Protein AF-A0A9E7D338-F1 (afdb_monomer)

Mean predicted aligned error: 10.1 Å

pLDDT: mean 77.05, std 17.46, range [36.69, 97.0]

Secondary structure (DSSP, 8-state):
--HHHHHHHHHHHHHHHHHHTSPPPEEEEEEEESS-EEEEEE-GGGTTTSSSS--STTEEEEEGGG-B-SSHHHHHHHHHHTTTTT--EEEEEEEEEEE-SS-EEEEEEEEETTEEEEEEEEEEEEEETTEEEEEEEEEEEGGGGT-PPPEEGGGTEEEEEEEEEEEEEEGGGT--TT-------

Solvent-accessible surface area (backbone atoms only — not comparable to full-atom values): 10260 Å² total; per-residue (Å²): 135,67,64,72,60,53,54,52,51,51,50,51,51,51,51,52,52,54,62,68,70,50,75,65,38,41,39,36,41,38,46,36,41,84,86,53,75,45,65,28,38,34,56,55,85,45,46,66,60,18,47,74,78,53,94,44,54,22,42,40,38,43,45,45,81,55,48,46,35,94,46,70,68,58,33,52,48,53,32,55,70,52,39,30,92,84,32,44,48,35,39,39,38,47,76,43,72,47,81,55,100,81,41,33,41,32,39,32,32,44,30,45,70,94,35,72,50,77,46,80,39,72,25,43,78,49,77,55,98,94,35,50,29,41,33,38,69,47,80,42,52,36,62,83,48,77,35,79,61,60,62,41,80,96,62,77,43,36,43,47,53,56,34,39,37,39,39,36,37,31,44,72,58,54,56,57,82,91,67,81,70,83,63,98,121

Foldseek 3Di:
DDPPVVVVVVVVVVVVVVLVPDDWKKKWKWWDKPPDIKIWIQTRVCQCVQPPPDPDFQKGWHFLLRTDIPDVVVSVVSCVLLVCVQVRTKIKGFPDWDDDPFWIWTWIWIAGDNAIDIDTWIWGWDDDPNWIKTKTKDKDFCVSNVGDFDAPDVRPITIHRIMMMIIIGTPVSRDDPDDPPPDPD

Structure (mmCIF, N/CA/C/O backbone):
data_AF-A0A9E7D338-F1
#
_entry.id   AF-A0A9E7D338-F1
#
loop_
_atom_site.group_PDB
_atom_site.id
_atom_site.type_symbol
_atom_site.label_atom_id
_atom_site.label_alt_id
_atom_site.label_comp_id
_atom_site.label_asym_id
_atom_site.label_entity_id
_atom_site.label_seq_id
_atom_site.pdbx_PDB_ins_code
_atom_site.Cartn_x
_atom_site.Cartn_y
_atom_site.Cartn_z
_atom_site.occupancy
_atom_site.B_iso_or_equiv
_atom_site.auth_seq_id
_atom_site.auth_comp_id
_atom_site.auth_asym_id
_atom_site.auth_atom_id
_atom_site.pdbx_PDB_model_num
ATOM 1 N N . MET A 1 1 ? 39.450 -19.172 25.571 1.00 48.66 1 MET A N 1
ATOM 2 C CA . MET A 1 1 ? 39.135 -18.106 24.588 1.00 48.66 1 MET A CA 1
ATOM 3 C C . MET A 1 1 ? 38.218 -18.697 23.526 1.00 48.66 1 MET A C 1
ATOM 5 O O . MET A 1 1 ? 38.638 -19.577 22.788 1.00 48.66 1 MET A O 1
ATOM 9 N N . ASN A 1 2 ? 36.945 -18.299 23.544 1.00 47.38 2 ASN A N 1
ATOM 10 C CA . ASN A 1 2 ? 35.825 -19.024 22.933 1.00 47.38 2 ASN A CA 1
ATOM 11 C C . ASN A 1 2 ? 35.744 -18.826 21.411 1.00 47.38 2 ASN A C 1
ATOM 13 O O . ASN A 1 2 ? 35.171 -17.846 20.939 1.00 47.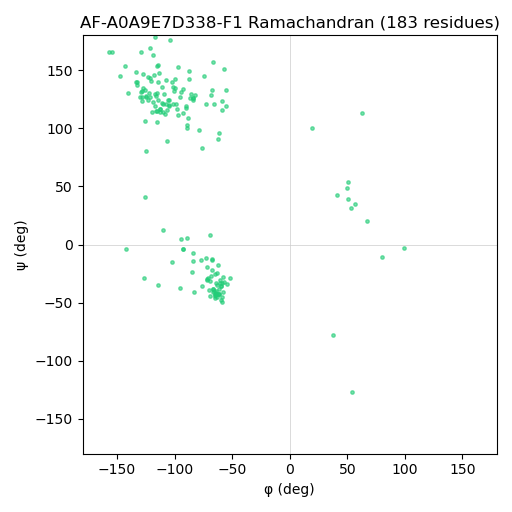38 2 ASN A O 1
ATOM 17 N N . TYR A 1 3 ? 36.267 -19.785 20.643 1.00 50.66 3 TYR A N 1
ATOM 18 C CA . TYR A 1 3 ? 36.124 -19.827 19.180 1.00 50.66 3 TYR A CA 1
ATOM 19 C C . TYR A 1 3 ? 34.653 -19.867 18.722 1.00 50.66 3 TYR A C 1
ATOM 21 O O . TYR A 1 3 ? 34.306 -19.232 17.730 1.00 50.66 3 TYR A O 1
ATOM 29 N N . LEU A 1 4 ? 33.772 -20.510 19.499 1.00 50.97 4 LEU A N 1
ATOM 30 C CA . LEU A 1 4 ? 32.327 -20.574 19.232 1.00 50.97 4 LEU A CA 1
ATOM 31 C C . LEU A 1 4 ? 31.638 -19.196 19.273 1.00 50.97 4 LEU A C 1
ATOM 33 O O . LEU A 1 4 ? 30.745 -18.930 18.478 1.00 50.97 4 LEU A O 1
ATOM 37 N N . SER A 1 5 ? 32.083 -18.292 20.152 1.00 57.25 5 SER A N 1
ATOM 38 C CA . SER A 1 5 ? 31.515 -16.939 20.277 1.00 57.25 5 SER A CA 1
ATOM 39 C C . SER A 1 5 ? 31.967 -16.012 19.146 1.00 57.25 5 SER A C 1
ATOM 41 O O . SER A 1 5 ? 31.173 -15.200 18.677 1.00 57.25 5 SER A O 1
ATOM 43 N N . LYS A 1 6 ? 33.215 -16.153 18.676 1.00 59.91 6 LYS A N 1
ATOM 44 C CA . LYS A 1 6 ? 33.730 -15.363 17.548 1.00 59.91 6 LYS A CA 1
ATOM 45 C C . LYS A 1 6 ? 33.057 -15.756 16.234 1.00 59.91 6 LYS A C 1
ATOM 47 O O . LYS A 1 6 ? 32.626 -14.871 15.511 1.00 59.91 6 LYS A O 1
ATOM 52 N N . GLY A 1 7 ? 32.905 -17.058 15.970 1.00 62.00 7 GLY A N 1
ATOM 53 C CA . GLY A 1 7 ? 32.224 -17.546 14.765 1.00 62.00 7 GLY A CA 1
ATOM 54 C C . GLY A 1 7 ? 30.758 -17.111 14.688 1.00 62.00 7 GLY A C 1
ATOM 55 O O . GLY A 1 7 ? 30.315 -16.652 13.640 1.00 62.00 7 GLY A O 1
ATOM 56 N N . LEU A 1 8 ? 30.030 -17.169 15.810 1.00 59.75 8 LEU A N 1
ATOM 57 C CA . LEU A 1 8 ? 28.640 -16.711 15.884 1.00 59.75 8 LEU A CA 1
ATOM 58 C C . LEU A 1 8 ? 28.517 -15.201 15.624 1.00 59.75 8 LEU A C 1
ATOM 60 O O . LEU A 1 8 ? 27.649 -14.782 14.865 1.00 59.75 8 LEU A O 1
ATOM 64 N N . LEU A 1 9 ? 29.412 -14.392 16.200 1.00 60.22 9 LEU A N 1
ATOM 65 C CA . LEU A 1 9 ? 29.429 -12.944 15.982 1.00 60.22 9 LEU A CA 1
ATOM 66 C C . LEU A 1 9 ? 29.733 -12.600 14.517 1.00 60.22 9 LEU A C 1
ATOM 68 O O . LEU A 1 9 ? 29.086 -11.727 13.950 1.00 60.22 9 LEU A O 1
ATOM 72 N N . THR A 1 10 ? 30.676 -13.305 13.884 1.00 57.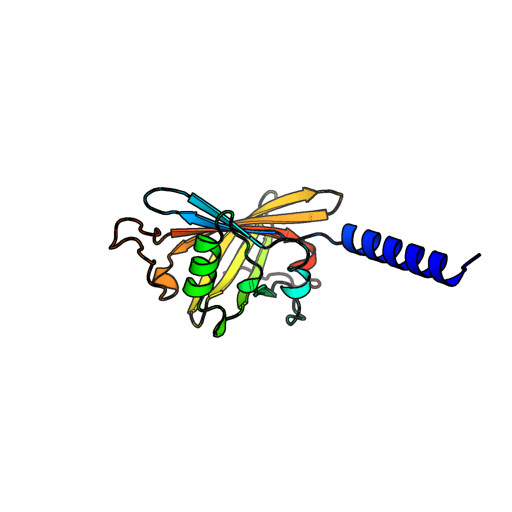16 10 THR A N 1
ATOM 73 C CA . THR A 1 10 ? 30.999 -13.108 12.464 1.00 57.16 10 THR A CA 1
ATOM 74 C C . THR A 1 10 ? 29.827 -13.486 11.561 1.00 57.16 10 THR A C 1
ATOM 76 O O . THR A 1 10 ? 29.512 -12.722 10.658 1.00 57.16 10 THR A O 1
ATOM 79 N N . ILE A 1 11 ? 29.141 -14.602 11.834 1.00 63.34 11 ILE A N 1
ATOM 80 C CA . ILE A 1 11 ? 27.953 -15.019 11.073 1.00 63.34 11 ILE A CA 1
ATOM 81 C C . ILE A 1 11 ? 26.823 -13.991 11.217 1.00 63.34 11 ILE A C 1
ATOM 83 O O . ILE A 1 11 ? 26.235 -13.596 10.212 1.00 63.34 11 ILE A O 1
ATOM 87 N N . ILE A 1 12 ? 26.553 -13.508 12.435 1.00 60.09 12 ILE A N 1
ATOM 88 C CA . ILE A 1 12 ? 25.549 -12.461 12.679 1.00 60.09 12 ILE A CA 1
ATOM 89 C C . ILE A 1 12 ? 25.907 -11.192 11.903 1.00 60.09 12 ILE A C 1
ATOM 91 O O . ILE A 1 12 ? 25.061 -10.669 11.189 1.00 60.09 12 ILE A O 1
ATOM 95 N N . LEU A 1 13 ? 27.163 -10.741 11.964 1.00 56.12 13 LEU A N 1
ATOM 96 C CA . LEU A 1 13 ? 27.613 -9.553 11.238 1.00 56.12 13 LEU A CA 1
ATOM 97 C C . LEU A 1 13 ? 27.471 -9.717 9.722 1.00 56.12 13 LEU A C 1
ATOM 99 O O . LEU A 1 13 ? 26.990 -8.804 9.061 1.00 56.12 13 LEU A O 1
ATOM 103 N N . THR A 1 14 ? 27.829 -10.875 9.161 1.00 52.47 14 THR A N 1
ATOM 104 C CA . THR A 1 14 ? 27.646 -11.124 7.725 1.00 52.47 14 THR A CA 1
ATOM 105 C C . THR A 1 14 ? 26.176 -11.194 7.338 1.00 52.47 14 THR A C 1
ATOM 107 O O . THR A 1 14 ? 25.807 -10.662 6.302 1.00 52.47 14 THR A O 1
ATOM 110 N N . ILE A 1 15 ? 25.321 -11.788 8.174 1.00 56.81 15 ILE A N 1
ATOM 111 C CA . ILE A 1 15 ? 23.876 -11.832 7.942 1.00 56.81 15 ILE A CA 1
ATOM 112 C C . ILE A 1 15 ? 23.300 -10.413 7.989 1.00 56.81 15 ILE A C 1
ATOM 114 O O . ILE A 1 15 ? 22.531 -10.050 7.109 1.00 56.81 15 ILE A O 1
ATOM 118 N N . SER A 1 16 ? 23.693 -9.586 8.957 1.00 55.19 16 SER A N 1
ATOM 119 C CA . SER A 1 16 ? 23.280 -8.181 9.039 1.00 55.19 16 SER A CA 1
ATOM 120 C C . SER A 1 16 ? 23.748 -7.368 7.832 1.00 55.19 16 SER A C 1
ATOM 122 O O . SER A 1 16 ? 22.963 -6.610 7.278 1.00 55.19 16 SER A O 1
ATOM 124 N N . LEU A 1 17 ? 24.988 -7.561 7.376 1.00 50.59 17 LEU A N 1
ATOM 125 C CA . LEU A 1 17 ? 25.514 -6.901 6.178 1.00 50.59 17 LEU A CA 1
ATOM 126 C C . LEU A 1 17 ? 24.802 -7.366 4.902 1.00 50.59 17 LEU A C 1
ATOM 128 O O . LEU A 1 17 ? 24.541 -6.553 4.024 1.00 50.59 17 LEU A O 1
ATOM 132 N N . ILE A 1 18 ? 24.455 -8.649 4.794 1.00 50.00 18 ILE A N 1
ATOM 133 C CA . ILE A 1 18 ? 23.664 -9.171 3.675 1.00 50.00 18 ILE A CA 1
ATOM 134 C C . ILE A 1 18 ? 22.258 -8.557 3.694 1.00 50.00 18 ILE A C 1
ATOM 136 O O . ILE A 1 18 ? 21.821 -8.077 2.657 1.00 50.00 18 ILE A O 1
ATOM 140 N N . HIS A 1 19 ? 21.585 -8.492 4.851 1.00 50.16 19 HIS A N 1
ATOM 141 C CA . HIS A 1 19 ? 20.285 -7.815 4.982 1.00 50.16 19 HIS A CA 1
ATOM 142 C C . HIS A 1 19 ? 20.354 -6.322 4.625 1.00 50.16 19 HIS A C 1
ATOM 144 O O . HIS A 1 19 ? 19.413 -5.810 4.029 1.00 50.16 19 HIS A O 1
ATOM 150 N N . TYR A 1 20 ? 21.462 -5.643 4.940 1.00 48.47 20 TYR A N 1
ATOM 151 C CA . TYR A 1 20 ? 21.660 -4.223 4.625 1.00 48.47 20 TYR A CA 1
ATOM 152 C C . TYR A 1 20 ? 21.797 -3.953 3.114 1.00 48.47 20 TYR A C 1
ATOM 154 O O . TYR A 1 20 ? 21.465 -2.872 2.654 1.00 48.47 20 TYR A O 1
ATOM 162 N N . ASN A 1 21 ? 22.268 -4.930 2.328 1.00 48.94 21 ASN A N 1
ATOM 163 C CA . ASN A 1 21 ? 22.518 -4.772 0.886 1.00 48.94 21 ASN A CA 1
ATOM 164 C C . ASN A 1 21 ? 21.353 -5.230 -0.015 1.00 48.94 21 ASN A C 1
ATOM 166 O O . ASN A 1 21 ? 21.502 -5.257 -1.237 1.00 48.94 21 ASN A O 1
ATOM 170 N N . TYR A 1 22 ? 20.205 -5.623 0.544 1.00 56.69 22 TYR A N 1
ATOM 171 C CA . TYR A 1 22 ? 19.015 -5.898 -0.264 1.00 56.69 22 TYR A CA 1
ATOM 172 C C . TYR A 1 22 ? 18.233 -4.608 -0.481 1.00 56.69 22 TYR A C 1
ATOM 174 O O . TYR A 1 22 ? 17.852 -3.962 0.488 1.00 56.69 22 TYR A O 1
ATOM 182 N N . ALA A 1 23 ? 17.948 -4.259 -1.738 1.00 57.88 23 ALA A N 1
ATOM 183 C CA . ALA A 1 23 ? 17.121 -3.098 -2.055 1.00 57.88 23 ALA A CA 1
ATOM 184 C C . ALA A 1 23 ? 15.769 -3.203 -1.340 1.00 57.88 23 ALA A C 1
ATOM 186 O O . ALA A 1 23 ? 15.017 -4.157 -1.549 1.00 57.88 23 ALA A O 1
ATOM 187 N N . GLN A 1 24 ? 15.483 -2.231 -0.479 1.00 70.94 24 GLN A N 1
ATOM 188 C CA . GLN A 1 24 ? 14.343 -2.256 0.433 1.00 70.94 24 GLN A CA 1
ATOM 189 C C . GLN A 1 24 ? 13.141 -1.521 -0.167 1.00 70.94 24 GLN A C 1
ATOM 191 O O . GLN A 1 24 ? 13.286 -0.413 -0.670 1.00 70.94 24 GLN A O 1
ATOM 196 N N . GLY A 1 25 ? 11.955 -2.133 -0.138 1.00 77.75 25 GLY A N 1
ATOM 197 C CA . GLY A 1 25 ? 10.718 -1.472 -0.559 1.00 77.75 25 GLY A CA 1
ATOM 198 C C . GLY A 1 25 ? 10.046 -0.704 0.577 1.00 77.75 25 GLY A C 1
ATOM 199 O O . GLY A 1 25 ? 10.104 -1.123 1.733 1.00 77.75 25 GLY A O 1
ATOM 200 N N . GLU A 1 26 ? 9.357 0.380 0.232 1.00 85.00 26 GLU A N 1
ATOM 201 C CA . GLU A 1 26 ? 8.568 1.194 1.157 1.00 85.00 26 GLU A CA 1
ATOM 202 C C . GLU A 1 26 ? 7.146 1.363 0.615 1.00 85.00 26 GLU A C 1
ATOM 204 O O . GLU A 1 26 ? 6.946 1.638 -0.570 1.00 85.00 26 GLU A O 1
ATOM 209 N N . ILE A 1 27 ? 6.150 1.197 1.487 1.00 87.88 27 ILE A N 1
ATOM 210 C CA . ILE A 1 27 ? 4.754 1.531 1.188 1.00 87.88 27 ILE A CA 1
ATOM 211 C C . ILE A 1 27 ? 4.233 2.426 2.302 1.00 87.88 27 ILE A C 1
ATOM 213 O O . ILE A 1 27 ? 4.288 2.073 3.481 1.00 87.88 27 ILE A O 1
ATOM 217 N N . GLU A 1 28 ? 3.680 3.567 1.924 1.00 90.44 28 GLU A N 1
ATOM 218 C CA . GLU A 1 28 ? 3.065 4.522 2.830 1.00 90.44 28 GLU A CA 1
ATOM 219 C C . GLU A 1 28 ? 1.611 4.747 2.425 1.00 90.44 28 GLU A C 1
ATOM 221 O O . GLU A 1 28 ? 1.293 5.002 1.268 1.00 90.44 28 GLU A O 1
ATOM 226 N N . VAL A 1 29 ? 0.717 4.652 3.403 1.00 89.62 29 VAL A N 1
ATOM 227 C CA . VAL A 1 29 ? -0.703 4.948 3.250 1.00 89.62 29 VAL A CA 1
ATOM 228 C C . VAL A 1 29 ? -0.997 6.230 4.013 1.00 89.62 29 VAL A C 1
ATOM 230 O O . VAL A 1 29 ? -0.914 6.263 5.245 1.00 89.62 29 VAL A O 1
ATOM 233 N N . GLN A 1 30 ? -1.360 7.284 3.290 1.00 91.44 30 GLN A N 1
ATOM 234 C CA . GLN A 1 30 ? -1.784 8.549 3.866 1.00 91.44 30 GLN A CA 1
ATOM 235 C C . GLN A 1 30 ? -3.307 8.570 4.027 1.00 91.44 30 GLN A C 1
ATOM 237 O O . GLN A 1 30 ? -4.073 8.619 3.063 1.00 91.44 30 GLN A O 1
ATOM 242 N N . VAL A 1 31 ? -3.747 8.582 5.281 1.00 86.75 31 VAL A N 1
ATOM 243 C CA . VAL A 1 31 ? -5.152 8.673 5.676 1.00 86.75 31 VAL A CA 1
ATOM 244 C C . VAL A 1 31 ? -5.457 10.106 6.095 1.00 86.75 31 VAL A C 1
ATOM 246 O O . VAL A 1 31 ? -4.867 10.630 7.041 1.00 86.75 31 VAL A O 1
ATOM 249 N N . THR A 1 32 ? -6.414 10.745 5.423 1.00 88.81 32 THR A N 1
ATOM 250 C CA . THR A 1 32 ? -6.852 12.106 5.759 1.00 88.81 32 THR A CA 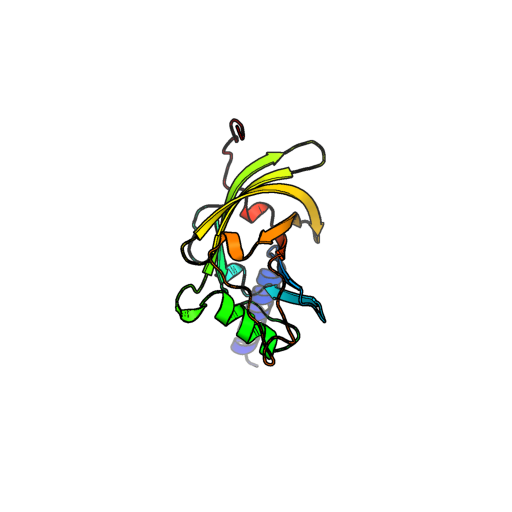1
ATOM 251 C C . THR A 1 32 ? -8.178 12.079 6.514 1.00 88.81 32 THR A C 1
ATOM 253 O O . THR A 1 32 ? -9.091 11.335 6.171 1.00 88.81 32 THR A O 1
ATOM 256 N N . THR A 1 33 ? -8.314 12.926 7.531 1.00 87.31 33 THR A N 1
ATOM 257 C CA . THR A 1 33 ? -9.583 13.199 8.221 1.00 87.31 33 THR A CA 1
ATOM 258 C C . THR A 1 33 ? -9.991 14.661 8.041 1.00 87.31 33 THR A C 1
ATOM 260 O O . THR A 1 33 ? -9.276 15.454 7.429 1.00 87.31 33 THR A O 1
ATOM 263 N N . ASN A 1 34 ? -11.138 15.054 8.590 1.00 85.88 34 ASN A N 1
ATOM 264 C CA . ASN A 1 34 ? -11.533 16.463 8.678 1.00 85.88 34 ASN A CA 1
ATOM 265 C C . ASN A 1 34 ? -10.667 17.309 9.637 1.00 85.88 34 ASN A C 1
ATOM 267 O O . ASN A 1 34 ? -10.792 18.530 9.608 1.00 85.88 34 ASN A O 1
ATOM 271 N N . LEU A 1 35 ? -9.828 16.697 10.482 1.00 85.69 35 LEU A N 1
ATOM 272 C CA . LEU A 1 35 ? -9.008 17.404 11.478 1.00 85.69 35 LEU A CA 1
ATOM 273 C C . LEU A 1 35 ? -7.503 17.306 11.222 1.00 85.69 35 LEU A C 1
ATOM 275 O O . LEU A 1 35 ? -6.767 18.228 11.555 1.00 85.69 35 LEU A O 1
ATOM 279 N N . ASP A 1 36 ? -7.048 16.169 10.705 1.00 86.81 36 ASP A N 1
ATOM 280 C CA . ASP A 1 36 ? -5.633 15.800 10.693 1.00 86.81 36 ASP A CA 1
ATOM 281 C C . ASP A 1 36 ? -5.325 14.821 9.547 1.00 86.81 36 ASP A C 1
ATOM 283 O O . ASP A 1 36 ? -6.240 14.216 8.967 1.00 86.81 36 ASP A O 1
ATOM 287 N N . LYS A 1 37 ? -4.037 14.642 9.253 1.00 89.00 37 LYS A N 1
ATOM 288 C CA . LYS A 1 37 ? -3.512 13.658 8.300 1.00 89.00 37 LYS A CA 1
ATOM 289 C C . LYS A 1 37 ? -2.565 12.698 9.007 1.00 89.00 37 LYS A C 1
ATOM 291 O O . LYS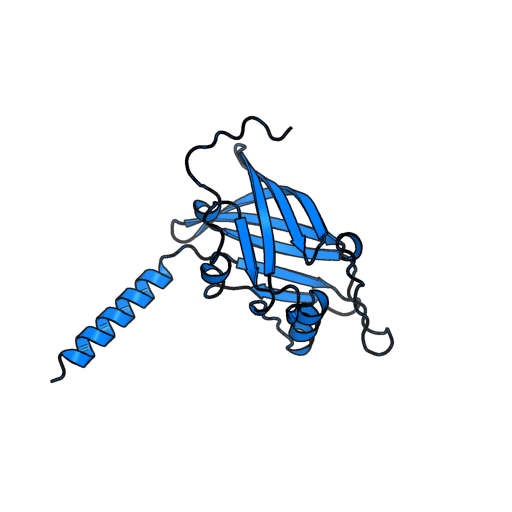 A 1 37 ? -1.775 13.098 9.856 1.00 89.00 37 LYS A O 1
ATOM 296 N N . PHE A 1 38 ? -2.636 11.426 8.637 1.00 88.56 38 PHE A N 1
ATOM 297 C CA . PHE A 1 38 ? -1.822 10.370 9.224 1.00 88.56 38 PHE A CA 1
ATOM 298 C C . PHE A 1 38 ? -1.124 9.577 8.132 1.00 88.56 38 PHE A C 1
ATOM 300 O O . PHE A 1 38 ? -1.768 9.134 7.189 1.00 88.56 38 PHE A O 1
ATOM 307 N N . GLU A 1 39 ? 0.173 9.355 8.299 1.00 91.75 39 GLU A N 1
ATOM 308 C CA . GLU A 1 39 ? 0.984 8.536 7.400 1.00 91.75 39 GLU A CA 1
ATOM 309 C C . GLU A 1 39 ? 1.297 7.216 8.094 1.00 91.75 39 GLU A C 1
ATOM 311 O O . GLU A 1 39 ? 1.937 7.188 9.145 1.00 91.75 39 GLU A O 1
ATOM 316 N N . CYS A 1 40 ? 0.790 6.123 7.540 1.00 89.62 40 CYS A N 1
ATOM 317 C CA . CYS A 1 40 ? 1.016 4.777 8.038 1.00 89.62 40 CYS A CA 1
ATOM 318 C C . CYS A 1 40 ? 2.006 4.072 7.119 1.00 89.62 40 CYS A C 1
ATOM 320 O O . CYS A 1 40 ? 1.741 3.911 5.931 1.00 89.62 40 CYS A O 1
ATOM 322 N N . LYS A 1 41 ? 3.137 3.642 7.669 1.00 89.88 41 LYS A N 1
ATOM 323 C CA . LYS A 1 41 ? 4.259 3.098 6.903 1.00 89.88 41 LYS A CA 1
ATOM 324 C C . LYS A 1 41 ? 4.368 1.593 7.078 1.00 89.88 41 LYS A C 1
ATOM 326 O O . LYS A 1 41 ? 4.170 1.076 8.179 1.00 89.88 41 LYS A O 1
ATOM 331 N N . CYS A 1 42 ? 4.697 0.907 5.996 1.00 83.38 42 CYS A N 1
ATOM 332 C CA . CYS A 1 42 ? 5.092 -0.490 5.961 1.00 83.38 42 CYS A CA 1
ATOM 333 C C . CYS A 1 42 ? 6.550 -0.543 5.482 1.00 83.38 42 CYS A C 1
ATOM 335 O O . CYS A 1 42 ? 6.815 -0.341 4.296 1.00 83.38 42 CYS A O 1
ATOM 337 N N . ASN A 1 43 ? 7.478 -0.805 6.411 1.00 69.12 43 ASN A N 1
ATOM 338 C CA . ASN A 1 43 ? 8.923 -0.729 6.170 1.00 69.12 43 ASN A CA 1
ATOM 339 C C . ASN A 1 43 ? 9.641 -2.098 6.258 1.00 69.12 43 ASN A C 1
ATOM 341 O O . ASN A 1 43 ? 9.202 -3.022 6.955 1.00 69.12 43 ASN A O 1
ATOM 345 N N . GLU A 1 44 ? 10.772 -2.149 5.542 1.00 55.47 44 GLU A N 1
ATOM 346 C CA . GLU A 1 44 ? 11.990 -2.987 5.611 1.00 55.47 44 GLU A CA 1
ATOM 347 C C . GLU A 1 44 ? 11.874 -4.478 5.970 1.00 55.47 44 GLU A C 1
ATOM 349 O O . GLU A 1 44 ? 11.959 -5.318 5.076 1.00 55.47 44 GLU A O 1
ATOM 354 N N . GLU A 1 45 ? 11.696 -4.863 7.235 1.00 47.25 45 GLU A N 1
ATOM 355 C CA . GLU A 1 45 ? 11.706 -6.292 7.620 1.00 47.25 45 GLU A CA 1
ATOM 356 C C . GLU A 1 45 ? 10.499 -7.058 7.060 1.00 47.25 45 GLU A C 1
ATOM 358 O O . GLU A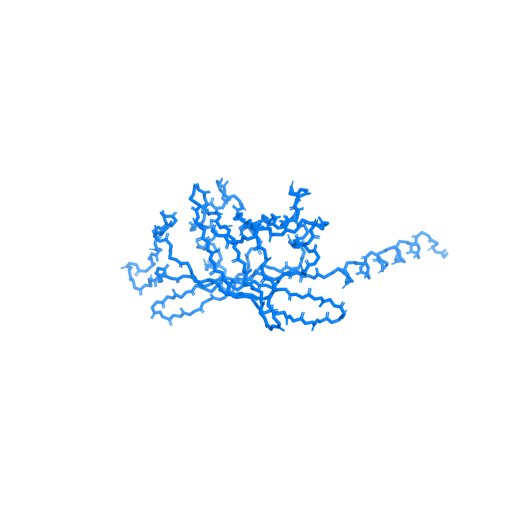 1 45 ? 10.525 -8.278 6.887 1.00 47.25 45 GLU A O 1
ATOM 363 N N . SER A 1 46 ? 9.445 -6.316 6.731 1.00 39.31 46 SER A N 1
ATOM 364 C CA . SER A 1 46 ? 8.168 -6.841 6.271 1.00 39.31 46 SER A CA 1
ATOM 365 C C . SER A 1 46 ? 8.150 -7.106 4.778 1.00 39.31 46 SER A C 1
ATOM 367 O O . SER A 1 46 ? 7.358 -7.932 4.369 1.00 39.31 46 SER A O 1
ATOM 369 N N . PHE A 1 47 ? 8.987 -6.458 3.955 1.00 41.00 47 PHE A N 1
ATOM 370 C CA . PHE A 1 47 ? 8.888 -6.580 2.491 1.00 41.00 47 PHE A CA 1
ATOM 371 C C . PHE A 1 47 ? 9.341 -7.960 1.985 1.00 41.00 47 PHE A C 1
ATOM 373 O O . PHE A 1 47 ? 8.752 -8.503 1.053 1.00 41.00 47 PHE A O 1
ATOM 380 N N . ILE A 1 48 ? 10.293 -8.591 2.687 1.00 41.28 48 ILE A N 1
ATOM 381 C CA . ILE A 1 48 ? 10.666 -10.008 2.505 1.00 41.28 48 ILE A CA 1
ATOM 382 C C . ILE A 1 48 ? 9.453 -10.924 2.788 1.00 41.28 48 ILE A C 1
ATOM 384 O O . ILE A 1 48 ? 9.260 -11.934 2.114 1.00 41.28 48 ILE A O 1
ATOM 388 N N . TRP A 1 49 ? 8.583 -10.524 3.724 1.00 36.69 49 TRP A N 1
ATOM 389 C CA . TRP A 1 49 ? 7.284 -11.146 4.026 1.00 36.69 49 TRP A CA 1
ATOM 390 C C . TRP A 1 49 ? 6.101 -10.534 3.268 1.00 36.69 49 TRP A C 1
ATOM 392 O O . TRP A 1 49 ? 4.992 -11.044 3.399 1.00 36.69 49 TRP A O 1
ATOM 402 N N . CYS A 1 50 ? 6.316 -9.474 2.480 1.00 44.50 50 CYS A N 1
ATOM 403 C CA . CYS A 1 50 ? 5.377 -8.982 1.480 1.00 44.50 50 CYS A CA 1
ATOM 404 C C . CYS A 1 50 ? 5.524 -9.756 0.158 1.00 44.50 50 CYS A C 1
ATOM 406 O O . CYS A 1 50 ? 4.762 -9.606 -0.796 1.00 44.50 50 CYS A O 1
ATOM 408 N N . TYR A 1 51 ? 6.549 -10.600 0.108 1.00 47.88 51 TYR A N 1
ATOM 409 C CA . TYR A 1 51 ? 6.871 -11.502 -0.973 1.00 47.88 51 TYR A CA 1
ATOM 410 C C . TYR A 1 51 ? 6.999 -12.960 -0.471 1.00 47.88 51 TYR A C 1
ATOM 412 O O . TYR A 1 51 ? 7.918 -13.663 -0.884 1.00 47.88 51 TYR A O 1
ATOM 420 N N . PRO A 1 52 ? 6.146 -13.488 0.438 1.00 37.00 52 PRO A N 1
ATOM 421 C CA . PRO A 1 52 ? 6.363 -14.838 0.948 1.00 37.00 52 PRO A 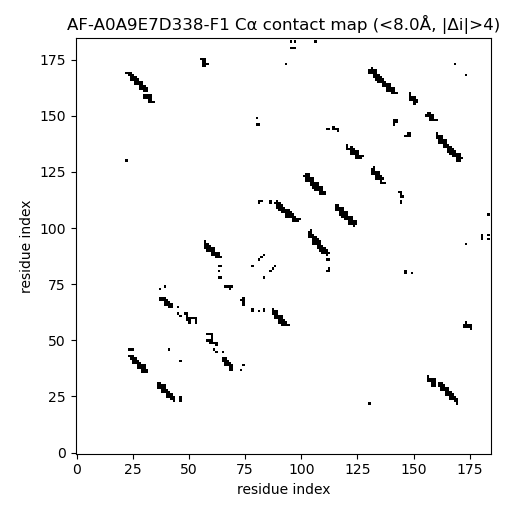CA 1
ATOM 422 C C . PRO A 1 52 ? 5.761 -15.899 0.008 1.00 37.00 52 PRO A C 1
ATOM 424 O O . PRO A 1 52 ? 6.064 -17.083 0.149 1.00 37.00 52 PRO A O 1
ATOM 427 N N . GLY A 1 53 ? 4.900 -15.505 -0.944 1.00 41.34 53 GLY A N 1
ATOM 428 C CA . GLY A 1 53 ? 4.067 -16.433 -1.715 1.00 41.34 53 GLY A CA 1
ATOM 429 C C . GLY A 1 53 ? 4.153 -16.312 -3.238 1.00 41.34 53 GLY A C 1
ATOM 430 O O . GLY A 1 53 ? 3.976 -17.310 -3.945 1.00 41.34 53 GLY A O 1
ATOM 431 N N . SER A 1 54 ? 4.437 -15.130 -3.785 1.00 50.12 54 SER A N 1
ATOM 432 C CA . SER A 1 54 ? 4.441 -14.915 -5.230 1.00 50.12 54 SER A CA 1
ATOM 433 C C . SER A 1 54 ? 5.808 -15.210 -5.843 1.00 50.12 54 SER A C 1
ATOM 435 O O . SER A 1 54 ? 6.691 -14.372 -5.897 1.00 50.12 54 SER A O 1
ATOM 437 N N . LYS A 1 55 ? 5.968 -16.386 -6.455 1.00 53.78 55 LYS A N 1
ATOM 438 C CA . LYS A 1 55 ? 7.143 -16.687 -7.304 1.00 53.78 55 LYS A CA 1
ATOM 439 C C . LYS A 1 55 ? 7.180 -15.891 -8.625 1.00 53.78 55 LYS A C 1
ATOM 441 O O . LYS A 1 55 ? 7.965 -16.221 -9.508 1.00 53.78 55 LYS A O 1
ATOM 446 N N . LYS A 1 56 ? 6.282 -14.917 -8.807 1.00 64.25 56 LYS A N 1
ATOM 447 C CA . LYS A 1 56 ? 6.105 -14.150 -10.044 1.00 64.25 56 LYS A CA 1
ATOM 448 C C . LYS A 1 56 ? 6.421 -12.682 -9.767 1.00 64.25 56 LYS A C 1
ATOM 450 O O . LYS A 1 56 ? 5.711 -12.088 -8.955 1.00 64.25 56 LYS A O 1
ATOM 455 N N . PRO A 1 57 ? 7.418 -12.094 -10.439 1.00 69.25 57 PRO A N 1
ATOM 456 C CA . PRO A 1 57 ? 7.671 -10.662 -10.343 1.00 69.25 57 PRO A CA 1
ATOM 457 C C . PRO A 1 57 ? 6.454 -9.835 -10.737 1.00 69.25 57 PRO A C 1
ATOM 459 O O . PRO A 1 57 ? 5.592 -10.293 -11.488 1.00 69.25 57 PRO A O 1
ATOM 462 N N . GLY A 1 58 ? 6.355 -8.649 -10.143 1.00 74.94 58 GLY A N 1
ATOM 463 C CA . GLY A 1 58 ? 5.171 -7.797 -10.241 1.00 74.94 58 GLY A CA 1
ATOM 464 C C . GLY A 1 58 ? 4.020 -8.182 -9.304 1.00 74.94 58 GLY A C 1
ATOM 465 O O . GLY A 1 58 ? 3.111 -7.378 -9.137 1.00 74.94 58 GLY A O 1
ATOM 466 N N . ASN A 1 59 ? 4.044 -9.345 -8.639 1.00 80.25 59 ASN A N 1
ATOM 467 C CA . ASN A 1 59 ? 3.063 -9.695 -7.604 1.00 80.25 59 ASN A CA 1
ATOM 468 C C . ASN A 1 59 ? 3.627 -9.417 -6.210 1.00 80.25 59 ASN A C 1
ATOM 470 O O . ASN A 1 59 ? 4.573 -10.079 -5.786 1.00 80.25 59 ASN A O 1
ATOM 474 N N . ILE A 1 60 ? 3.000 -8.500 -5.483 1.00 79.88 60 ILE A N 1
ATOM 475 C CA . ILE A 1 60 ? 3.392 -8.062 -4.144 1.00 79.88 60 ILE A CA 1
ATOM 476 C C . ILE A 1 60 ? 2.184 -8.247 -3.218 1.00 79.88 60 ILE A C 1
ATOM 478 O O . ILE A 1 60 ? 1.086 -7.783 -3.515 1.00 79.88 60 ILE A O 1
ATOM 482 N N . GLU A 1 61 ? 2.363 -8.938 -2.099 1.00 83.44 61 GLU A N 1
ATOM 483 C CA . GLU A 1 61 ? 1.331 -9.136 -1.078 1.00 83.44 61 GLU A CA 1
ATOM 484 C C . GLU A 1 61 ? 1.687 -8.309 0.150 1.00 83.44 61 GLU A C 1
ATOM 486 O O . GLU A 1 61 ? 2.644 -8.609 0.821 1.00 83.44 61 GLU A O 1
ATOM 491 N N . ILE A 1 62 ? 0.948 -7.269 0.493 1.00 84.06 62 ILE A N 1
ATOM 492 C CA . ILE A 1 62 ? 1.303 -6.337 1.565 1.00 84.06 62 ILE A CA 1
ATOM 493 C C . ILE A 1 62 ? 0.564 -6.759 2.843 1.00 84.06 62 ILE A C 1
ATOM 495 O O . ILE A 1 62 ? -0.665 -6.630 2.883 1.00 84.06 62 ILE A O 1
ATOM 499 N N . PRO A 1 63 ? 1.240 -7.255 3.897 1.00 86.19 63 PRO A N 1
ATOM 500 C CA . PRO A 1 63 ? 0.583 -7.647 5.132 1.00 86.19 63 PRO A CA 1
ATOM 501 C C . PRO A 1 63 ? -0.011 -6.424 5.826 1.00 86.19 63 PRO A C 1
ATOM 503 O O . PRO A 1 63 ? 0.705 -5.510 6.232 1.00 86.19 63 PRO A O 1
ATOM 506 N N . VAL A 1 64 ? -1.322 -6.426 6.054 1.00 87.31 64 VAL A N 1
ATOM 507 C CA . VAL A 1 64 ? -2.013 -5.321 6.738 1.00 87.31 64 VAL A CA 1
ATOM 508 C C . VAL A 1 64 ? -1.468 -5.131 8.163 1.00 87.31 64 VAL A C 1
ATOM 510 O O . VAL A 1 64 ? -1.408 -4.021 8.693 1.00 87.31 64 VAL A O 1
ATOM 513 N N . ALA A 1 65 ? -1.008 -6.217 8.789 1.00 86.12 65 ALA A N 1
ATOM 514 C CA . ALA A 1 65 ? -0.403 -6.189 10.115 1.00 86.12 65 ALA A CA 1
ATOM 515 C C . ALA A 1 65 ? 0.919 -5.395 10.180 1.00 86.12 65 A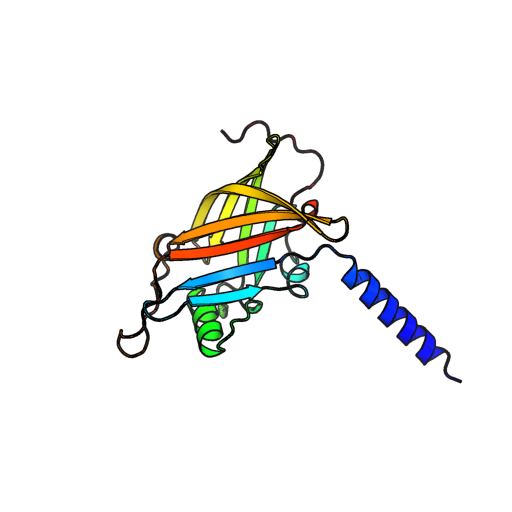LA A C 1
ATOM 517 O O . ALA A 1 65 ? 1.241 -4.886 11.258 1.00 86.12 65 ALA A O 1
ATOM 518 N N . ALA A 1 66 ? 1.639 -5.269 9.057 1.00 86.00 66 ALA A N 1
ATOM 519 C CA . ALA A 1 66 ? 2.940 -4.604 8.967 1.00 86.00 66 ALA A CA 1
ATOM 520 C C . ALA A 1 66 ? 2.849 -3.068 8.961 1.00 86.00 66 ALA A C 1
ATOM 522 O O . ALA A 1 66 ? 3.857 -2.396 9.175 1.00 86.00 66 ALA A O 1
ATOM 523 N N . PHE A 1 67 ? 1.655 -2.496 8.769 1.00 87.31 67 PHE A N 1
ATOM 524 C CA . PHE A 1 67 ? 1.475 -1.051 8.864 1.00 87.31 67 PHE A CA 1
ATOM 525 C C . PHE A 1 67 ? 1.643 -0.553 10.302 1.00 87.31 67 PHE A C 1
ATOM 527 O O . PHE A 1 67 ? 0.974 -1.018 11.233 1.00 87.31 67 PHE A O 1
ATOM 534 N N . SER A 1 68 ? 2.498 0.456 10.448 1.00 89.25 68 SER A N 1
ATOM 535 C CA . SER A 1 68 ? 2.721 1.222 11.670 1.00 89.25 68 SER A CA 1
ATOM 536 C C . SER A 1 68 ? 2.308 2.673 11.440 1.00 89.25 68 SER A C 1
ATOM 538 O O . SER A 1 68 ? 2.749 3.305 10.481 1.00 89.25 68 SER A O 1
ATOM 540 N N . CYS A 1 69 ? 1.465 3.214 12.319 1.00 88.44 69 CYS A N 1
ATOM 541 C CA . CYS A 1 69 ? 1.024 4.611 12.259 1.00 88.44 69 CYS A CA 1
ATOM 542 C C . CYS A 1 69 ? 1.533 5.388 13.490 1.00 88.44 69 CYS A C 1
ATOM 544 O O . CYS A 1 69 ? 1.645 4.798 14.569 1.00 88.44 69 CYS A O 1
ATOM 546 N N . PRO A 1 70 ? 1.728 6.721 13.404 1.00 87.94 70 PRO A N 1
ATOM 547 C CA . PRO A 1 70 ? 2.193 7.548 14.523 1.00 87.94 70 PRO A CA 1
ATOM 548 C C . PRO A 1 70 ? 1.345 7.418 15.795 1.00 87.94 70 PRO A C 1
ATOM 550 O O . PRO A 1 70 ? 1.856 7.475 16.912 1.00 87.94 70 PRO A O 1
ATOM 553 N N . LYS A 1 71 ? 0.029 7.223 15.640 1.00 86.31 71 LYS A N 1
ATOM 554 C CA . LYS A 1 71 ? -0.916 7.019 16.745 1.00 86.31 71 LYS A CA 1
ATOM 555 C C . LYS A 1 71 ? -1.424 5.576 16.719 1.00 86.31 71 LYS A C 1
ATOM 557 O O . LYS A 1 71 ? -2.092 5.172 15.770 1.00 86.31 71 LYS A O 1
ATOM 562 N N . LYS A 1 72 ? -1.217 4.821 17.807 1.00 87.69 72 LYS A N 1
ATOM 563 C CA . LYS A 1 72 ? -1.654 3.410 17.922 1.00 87.69 72 LYS A CA 1
ATOM 564 C C . LYS A 1 72 ? -3.158 3.198 17.741 1.00 87.69 72 LYS A C 1
ATOM 566 O O . LYS A 1 72 ? -3.578 2.132 17.306 1.00 87.69 72 LYS A O 1
ATOM 571 N N . MET A 1 73 ? -3.973 4.200 18.067 1.00 83.25 73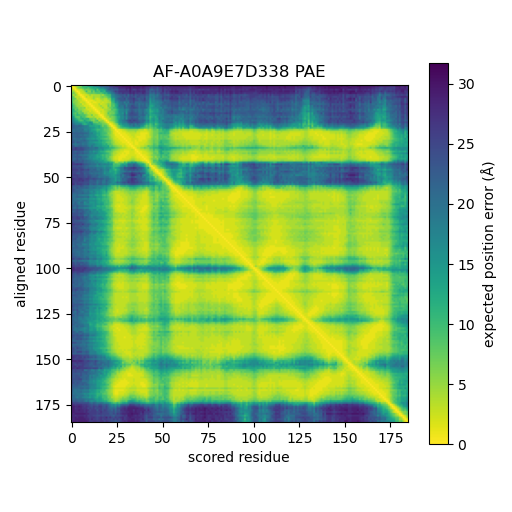 MET A N 1
ATOM 572 C CA . MET A 1 73 ? -5.409 4.161 17.788 1.00 83.25 73 MET A CA 1
ATOM 573 C C . MET A 1 73 ? -5.694 4.146 16.278 1.00 83.25 73 MET A C 1
ATOM 575 O O . MET A 1 73 ? -6.495 3.333 15.834 1.00 83.25 73 MET A O 1
ATOM 579 N N . ILE A 1 74 ? -4.992 4.976 15.501 1.00 82.88 74 ILE A N 1
ATOM 580 C CA . ILE A 1 74 ? -5.127 5.036 14.038 1.00 82.88 74 ILE A CA 1
ATOM 581 C C . ILE A 1 74 ? -4.646 3.733 13.402 1.00 82.88 74 ILE A C 1
ATOM 583 O O . ILE A 1 74 ? -5.311 3.205 12.524 1.00 82.88 74 ILE A O 1
ATOM 587 N N . GLU A 1 75 ? -3.552 3.160 13.906 1.00 87.44 75 GLU A N 1
ATOM 588 C CA . GLU A 1 75 ? -3.064 1.853 13.448 1.00 87.44 75 GLU A CA 1
ATOM 589 C C . GLU A 1 75 ? -4.115 0.745 13.633 1.00 87.44 75 GLU A C 1
ATOM 591 O O . GLU A 1 75 ? -4.367 -0.040 12.721 1.00 87.44 75 GLU A O 1
ATOM 596 N N . LYS A 1 76 ? -4.778 0.699 14.797 1.00 87.25 76 LYS A N 1
ATOM 597 C CA . LYS A 1 76 ? -5.875 -0.250 15.050 1.00 87.25 76 LYS A CA 1
ATOM 598 C C . LYS A 1 76 ? -7.066 -0.007 14.130 1.00 87.25 76 LYS A C 1
ATOM 600 O O . LYS A 1 76 ? -7.675 -0.967 13.662 1.00 87.25 76 LYS A O 1
ATOM 605 N N . ASP A 1 77 ? -7.401 1.256 13.887 1.00 83.44 77 ASP A N 1
ATOM 606 C CA . ASP A 1 77 ? -8.502 1.620 13.002 1.00 83.44 77 ASP A CA 1
ATOM 607 C C . ASP A 1 77 ? -8.203 1.237 11.548 1.00 83.44 77 ASP A C 1
ATOM 609 O O . ASP A 1 77 ? -9.074 0.661 10.909 1.00 83.44 77 ASP A O 1
ATOM 613 N N . LEU A 1 78 ? -6.974 1.442 11.062 1.00 85.19 78 LEU A N 1
ATOM 614 C CA . LEU A 1 78 ? -6.520 0.992 9.742 1.00 85.19 78 LEU A CA 1
ATOM 615 C C . LEU A 1 78 ? -6.634 -0.534 9.600 1.00 85.19 78 LEU A C 1
ATOM 617 O O . LEU A 1 78 ? -7.226 -1.033 8.647 1.00 85.19 78 LEU A O 1
ATOM 621 N N . LYS A 1 79 ? -6.126 -1.287 10.584 1.00 89.12 79 LYS A N 1
ATOM 622 C CA . LYS A 1 79 ? -6.193 -2.760 10.585 1.00 89.12 79 LYS A CA 1
ATOM 623 C C . LYS A 1 79 ? -7.638 -3.266 10.601 1.00 89.12 79 LYS A C 1
ATOM 625 O O . LYS A 1 79 ? -7.963 -4.234 9.921 1.00 89.12 79 LYS A O 1
ATOM 630 N N . ARG A 1 80 ? -8.525 -2.592 11.339 1.00 87.75 80 ARG A N 1
ATOM 631 C CA . ARG A 1 80 ? -9.960 -2.901 11.358 1.00 87.75 80 ARG A CA 1
ATOM 632 C C . ARG A 1 80 ? -10.651 -2.527 10.047 1.00 87.75 80 ARG A C 1
ATOM 634 O O . ARG A 1 80 ? -11.524 -3.271 9.617 1.00 87.75 80 ARG A O 1
ATOM 641 N N . LEU A 1 81 ? -10.282 -1.400 9.438 1.00 85.06 81 LEU A N 1
ATOM 642 C CA . LEU A 1 81 ? -10.849 -0.914 8.179 1.00 85.06 81 LEU A CA 1
ATOM 643 C C . LEU A 1 81 ? -10.680 -1.940 7.056 1.00 85.06 81 LEU A C 1
ATOM 645 O O . LEU A 1 81 ? -11.613 -2.189 6.300 1.00 85.06 81 LEU A O 1
ATOM 649 N N . PHE A 1 82 ? -9.511 -2.576 7.009 1.00 87.75 82 PHE A N 1
ATOM 650 C CA . PHE A 1 82 ? -9.198 -3.636 6.056 1.00 87.75 82 PHE A CA 1
ATOM 651 C C . PHE A 1 82 ? -9.569 -5.042 6.538 1.00 87.75 82 PHE A C 1
ATOM 653 O O . PHE A 1 82 ? -9.253 -6.010 5.855 1.00 87.75 82 PHE A O 1
ATOM 660 N N . GLU A 1 83 ? -10.237 -5.175 7.692 1.00 90.25 83 GLU A N 1
ATOM 661 C CA . GLU A 1 83 ? -10.602 -6.470 8.279 1.00 90.25 83 GLU A CA 1
ATOM 662 C C . GLU A 1 83 ? -9.396 -7.434 8.348 1.00 90.25 83 GLU A C 1
ATOM 664 O O . GLU A 1 83 ? -9.495 -8.587 7.936 1.00 90.25 83 GLU A O 1
ATOM 669 N N . ALA A 1 84 ? -8.252 -6.964 8.865 1.00 89.81 84 ALA A N 1
ATOM 670 C CA . ALA A 1 84 ? -6.956 -7.658 8.798 1.00 89.81 84 ALA A CA 1
ATOM 671 C C . ALA A 1 84 ? -6.969 -9.122 9.285 1.00 89.81 84 ALA A C 1
ATOM 673 O O . ALA A 1 84 ? -6.190 -9.934 8.797 1.00 89.81 84 ALA A O 1
ATOM 674 N N . ASP A 1 85 ? -7.855 -9.479 10.219 1.00 90.94 85 ASP A N 1
ATOM 675 C CA . ASP A 1 85 ? -8.001 -10.862 10.697 1.00 90.94 85 ASP A CA 1
ATOM 676 C C . ASP A 1 85 ? -8.596 -11.797 9.626 1.00 90.94 85 ASP A C 1
ATOM 678 O O . ASP A 1 85 ? -8.280 -12.985 9.584 1.00 90.94 85 ASP A O 1
ATOM 682 N N . LYS A 1 86 ? -9.461 -11.267 8.752 1.00 94.69 86 LYS A N 1
ATOM 683 C CA . LYS A 1 86 ? -10.112 -11.992 7.651 1.00 94.69 86 LYS A CA 1
ATOM 684 C C . LYS A 1 86 ? -9.353 -11.829 6.333 1.00 94.69 86 LYS A C 1
ATOM 686 O O . LYS A 1 86 ? -9.258 -12.779 5.560 1.00 94.69 86 LYS A O 1
ATOM 691 N N . PHE A 1 87 ? -8.799 -10.643 6.093 1.00 93.69 87 PHE A N 1
ATOM 692 C CA . PHE A 1 87 ? -8.041 -10.289 4.896 1.00 93.69 87 PHE A CA 1
ATOM 693 C C . PHE A 1 87 ? -6.659 -9.756 5.304 1.00 93.69 87 PHE A C 1
ATOM 695 O O . PHE A 1 87 ? -6.439 -8.547 5.359 1.00 93.69 87 PHE A O 1
ATOM 702 N N . PRO A 1 88 ? -5.704 -10.649 5.617 1.00 90.19 88 PRO A N 1
ATOM 703 C CA . PRO A 1 88 ? -4.420 -10.255 6.199 1.00 90.19 88 PRO A CA 1
ATOM 704 C C . PRO A 1 88 ? -3.478 -9.562 5.213 1.00 90.19 88 PRO A C 1
ATOM 706 O O . PRO A 1 88 ? -2.467 -9.005 5.640 1.00 90.19 88 PRO A O 1
ATOM 709 N N . VAL A 1 89 ? -3.786 -9.599 3.913 1.00 89.06 89 VAL A N 1
ATOM 710 C CA . VAL A 1 89 ? -2.935 -9.076 2.842 1.00 89.06 89 VAL A CA 1
ATOM 711 C C . VAL A 1 89 ? -3.729 -8.208 1.868 1.00 89.06 89 VAL A C 1
ATOM 713 O O . VAL A 1 89 ? -4.840 -8.559 1.472 1.00 89.06 89 VAL A O 1
ATOM 716 N N . ILE A 1 90 ? -3.121 -7.105 1.440 1.00 89.31 90 ILE A N 1
ATOM 717 C CA . ILE A 1 90 ? -3.508 -6.345 0.244 1.00 89.31 90 ILE A CA 1
ATOM 718 C C . ILE A 1 90 ? -2.663 -6.876 -0.911 1.00 89.31 90 ILE A C 1
ATOM 720 O O . ILE A 1 90 ? -1.457 -7.033 -0.749 1.00 89.31 90 ILE A O 1
ATOM 724 N N . LYS A 1 91 ? -3.245 -7.160 -2.077 1.00 88.56 91 LYS A N 1
ATOM 725 C CA . LYS A 1 91 ? -2.467 -7.673 -3.217 1.00 88.56 91 LYS A CA 1
ATOM 726 C C . LYS A 1 91 ? -2.284 -6.590 -4.260 1.00 88.56 91 LYS A C 1
ATOM 728 O O . LYS A 1 91 ? -3.259 -6.048 -4.764 1.00 88.56 91 LYS A O 1
ATOM 733 N N . LEU A 1 92 ? -1.037 -6.325 -4.609 1.00 86.62 92 LEU A N 1
ATOM 734 C CA . LEU A 1 92 ? -0.640 -5.465 -5.707 1.00 86.62 92 LEU A CA 1
ATOM 735 C C . LEU A 1 92 ? -0.089 -6.352 -6.827 1.00 86.62 92 LEU A C 1
ATOM 737 O O . LEU A 1 92 ? 0.864 -7.100 -6.628 1.00 86.62 92 LEU A O 1
ATOM 741 N N . ASN A 1 93 ? -0.696 -6.288 -8.006 1.00 86.12 93 ASN A N 1
ATOM 742 C CA . ASN A 1 93 ? -0.206 -6.969 -9.199 1.00 86.12 93 ASN A CA 1
ATOM 743 C C . ASN A 1 93 ? 0.098 -5.934 -10.276 1.00 86.12 93 ASN A C 1
ATOM 745 O O . ASN A 1 93 ? -0.807 -5.293 -10.797 1.00 86.12 93 ASN A O 1
ATOM 749 N N . ILE A 1 94 ? 1.368 -5.802 -10.621 1.00 83.69 94 ILE A N 1
ATOM 750 C CA . ILE A 1 94 ? 1.850 -4.983 -11.725 1.00 83.69 94 ILE A CA 1
ATOM 751 C C . ILE A 1 94 ? 1.834 -5.871 -12.962 1.00 83.69 94 ILE A C 1
ATOM 753 O O . ILE A 1 94 ? 2.585 -6.839 -13.067 1.00 83.69 94 ILE A O 1
ATOM 757 N N . ALA A 1 95 ? 0.900 -5.579 -13.860 1.00 81.25 95 ALA A N 1
ATOM 758 C CA . ALA A 1 95 ? 0.645 -6.374 -15.050 1.00 81.25 95 ALA A CA 1
ATOM 759 C C . ALA A 1 95 ? 1.607 -6.009 -16.182 1.00 81.25 95 ALA A C 1
ATOM 761 O O . ALA A 1 95 ? 2.098 -6.899 -16.874 1.00 81.25 95 ALA A O 1
ATOM 762 N N . CYS A 1 96 ? 1.875 -4.712 -16.359 1.00 80.69 96 CYS A N 1
ATOM 763 C CA . CYS A 1 96 ? 2.708 -4.202 -17.442 1.00 80.69 96 CYS A CA 1
ATOM 764 C C . CYS A 1 96 ? 3.485 -2.958 -17.008 1.00 80.69 96 CYS A C 1
ATOM 766 O O . CYS A 1 96 ? 2.941 -2.115 -16.294 1.00 80.69 96 CYS A O 1
ATOM 768 N N . LEU A 1 97 ? 4.709 -2.819 -17.522 1.00 82.44 97 LEU A N 1
ATOM 769 C CA . LEU A 1 97 ? 5.529 -1.612 -17.432 1.00 82.44 97 LEU A CA 1
ATOM 770 C C . LEU A 1 97 ? 5.857 -1.131 -18.846 1.00 82.44 97 LEU A C 1
ATOM 772 O O . LEU A 1 97 ? 6.369 -1.898 -19.662 1.00 82.44 97 LEU A O 1
ATOM 776 N N . ASN A 1 98 ? 5.564 0.132 -19.131 1.00 84.31 98 ASN A N 1
ATOM 777 C CA . ASN A 1 98 ? 5.920 0.792 -20.377 1.00 84.31 98 ASN A CA 1
ATOM 778 C C . ASN A 1 98 ? 6.954 1.881 -20.089 1.00 84.31 98 ASN A C 1
ATOM 780 O O . ASN A 1 98 ? 6.679 2.858 -19.395 1.00 84.31 98 ASN A O 1
ATOM 784 N N . TYR A 1 99 ? 8.160 1.686 -20.613 1.00 82.44 99 TYR A N 1
ATOM 785 C CA . TYR A 1 99 ? 9.280 2.591 -20.401 1.00 82.44 99 TYR A CA 1
ATOM 786 C C . TYR A 1 99 ? 9.299 3.651 -21.496 1.00 82.44 99 TYR A C 1
ATOM 788 O O . TYR A 1 99 ? 9.470 3.344 -22.676 1.00 82.44 99 TYR A O 1
ATOM 796 N N . THR A 1 100 ? 9.181 4.909 -21.094 1.00 75.50 100 THR A N 1
ATOM 797 C CA . THR A 1 100 ? 9.495 6.061 -21.945 1.00 75.50 100 THR A CA 1
ATOM 798 C C . THR A 1 100 ? 10.843 6.651 -21.521 1.00 75.50 100 THR A C 1
ATOM 800 O O . THR A 1 100 ? 11.449 6.203 -20.551 1.00 75.50 100 THR A O 1
ATOM 803 N N . SER A 1 101 ? 11.351 7.659 -22.234 1.00 69.06 101 SER A N 1
ATOM 804 C CA . SER A 1 101 ? 12.684 8.226 -21.971 1.00 69.06 101 SER A CA 1
ATOM 805 C C . SER A 1 101 ? 12.858 8.856 -20.580 1.00 69.06 101 SER A C 1
ATOM 807 O O . SER A 1 101 ? 13.997 9.077 -20.176 1.00 69.06 101 SER A O 1
ATOM 809 N N . GLN A 1 102 ? 11.768 9.173 -19.867 1.00 67.12 102 GLN A N 1
ATOM 810 C CA . GLN A 1 102 ? 11.806 9.847 -18.557 1.00 67.12 102 GLN A CA 1
ATOM 811 C C . GLN A 1 102 ? 10.747 9.352 -17.555 1.00 67.12 102 GLN A C 1
ATOM 813 O O . GLN A 1 102 ? 10.733 9.815 -16.420 1.00 67.12 102 GLN A O 1
ATOM 818 N N . LYS A 1 103 ? 9.848 8.445 -17.955 1.00 77.19 103 LYS A N 1
ATOM 819 C CA . LYS A 1 103 ? 8.733 7.962 -17.127 1.00 77.19 103 LYS A CA 1
ATOM 820 C C . LYS A 1 103 ? 8.477 6.483 -17.356 1.00 77.19 103 LYS A C 1
ATOM 822 O O . LYS A 1 103 ? 8.709 5.984 -18.462 1.00 77.19 103 LYS A O 1
ATOM 827 N N . VAL A 1 104 ? 7.926 5.817 -16.349 1.00 85.94 104 VAL A N 1
ATOM 828 C CA . VAL A 1 104 ? 7.428 4.447 -16.473 1.00 85.94 104 VAL A CA 1
ATOM 829 C C . VAL A 1 104 ? 5.932 4.444 -16.243 1.00 85.94 104 VAL A C 1
ATOM 831 O O . VAL A 1 104 ? 5.479 4.731 -15.145 1.00 85.94 104 VAL A O 1
ATOM 834 N N . GLU A 1 105 ? 5.160 4.098 -17.264 1.00 89.12 105 GLU A N 1
ATOM 835 C CA . GLU A 1 105 ? 3.728 3.874 -17.088 1.00 89.12 105 GLU A CA 1
ATOM 836 C C . GLU A 1 105 ? 3.524 2.438 -16.601 1.00 89.12 105 GLU A C 1
ATOM 838 O O . GLU A 1 105 ? 3.994 1.483 -17.228 1.00 89.12 105 GLU A O 1
ATOM 843 N N . ALA A 1 106 ? 2.818 2.267 -15.490 1.00 87.00 106 ALA A N 1
ATOM 844 C CA . ALA A 1 106 ? 2.465 0.962 -14.955 1.00 87.00 106 ALA A CA 1
ATOM 845 C C . ALA A 1 106 ? 0.969 0.718 -15.132 1.00 87.00 106 ALA A C 1
ATOM 847 O O . ALA A 1 106 ? 0.147 1.518 -14.686 1.00 87.00 106 ALA A O 1
ATOM 848 N N . LYS A 1 107 ? 0.612 -0.435 -15.702 1.00 89.56 107 LYS A N 1
ATOM 849 C CA . LYS A 1 107 ? -0.713 -1.016 -15.476 1.00 89.56 107 LYS A CA 1
ATOM 850 C C . LYS A 1 107 ? -0.611 -1.914 -14.259 1.00 89.56 107 LYS A C 1
ATOM 852 O O . LYS A 1 107 ? 0.105 -2.918 -14.294 1.00 89.56 107 LYS A O 1
ATOM 857 N N . LEU A 1 108 ? -1.341 -1.582 -13.207 1.00 88.50 108 LEU A N 1
ATOM 858 C CA . LEU A 1 108 ? -1.389 -2.382 -11.994 1.00 88.50 108 LEU A CA 1
ATOM 859 C C . LEU A 1 108 ? -2.820 -2.667 -11.579 1.00 88.50 108 LEU A C 1
ATOM 861 O O . LEU A 1 108 ? -3.767 -2.046 -12.048 1.00 88.50 108 LEU A O 1
ATOM 865 N N . SER A 1 109 ? -2.963 -3.613 -10.671 1.00 91.69 109 SER A N 1
ATOM 866 C CA . SER A 1 109 ? -4.213 -3.901 -10.008 1.00 91.69 109 SER A CA 1
ATOM 867 C C . SER A 1 109 ? -3.992 -4.028 -8.515 1.00 91.69 109 SER A C 1
ATOM 869 O O . SER A 1 109 ? -3.010 -4.629 -8.073 1.00 91.69 109 SER A O 1
ATOM 871 N N . ILE A 1 110 ? -4.901 -3.440 -7.749 1.00 92.88 110 ILE A N 1
ATOM 872 C CA . ILE A 1 110 ? -4.893 -3.477 -6.293 1.00 92.88 110 ILE A CA 1
ATOM 873 C C . ILE A 1 110 ? -6.133 -4.253 -5.870 1.00 92.88 110 ILE A C 1
ATOM 875 O O . ILE A 1 110 ? -7.252 -3.931 -6.265 1.00 92.88 110 ILE A O 1
ATOM 879 N N . GLN A 1 111 ? -5.926 -5.299 -5.080 1.00 93.94 111 GLN A N 1
ATOM 880 C CA . GLN A 1 111 ? -6.987 -6.056 -4.442 1.00 93.94 111 GLN A CA 1
ATOM 881 C C . GLN A 1 111 ? -6.964 -5.789 -2.941 1.00 93.94 111 GLN A C 1
ATOM 883 O O . GLN A 1 111 ? -5.977 -6.082 -2.259 1.00 93.94 111 GLN A O 1
ATOM 888 N N . ILE A 1 112 ? -8.083 -5.281 -2.436 1.00 92.94 112 ILE A N 1
ATOM 889 C CA . ILE A 1 112 ? -8.332 -5.049 -1.017 1.00 92.94 112 ILE A CA 1
ATOM 890 C C . ILE A 1 112 ? -9.596 -5.823 -0.664 1.00 92.94 112 ILE A C 1
ATOM 892 O O . ILE A 1 112 ? -10.639 -5.641 -1.293 1.00 92.94 112 ILE A O 1
ATOM 896 N N . LYS A 1 113 ? -9.504 -6.701 0.341 1.00 92.50 113 LYS A N 1
ATOM 897 C CA . LYS A 1 113 ? -10.558 -7.678 0.642 1.00 92.50 113 LYS A CA 1
ATOM 898 C C . LYS A 1 113 ? -10.898 -8.502 -0.617 1.00 92.50 113 LYS A C 1
ATOM 900 O O . LYS A 1 113 ? -10.004 -9.066 -1.253 1.00 92.50 113 LYS A O 1
ATOM 905 N N . ASP A 1 114 ? -12.173 -8.550 -0.988 1.00 94.12 114 ASP A N 1
ATOM 906 C CA . ASP A 1 114 ? -12.679 -9.276 -2.153 1.00 94.12 114 ASP A CA 1
ATOM 907 C C . ASP A 1 114 ? -12.771 -8.405 -3.420 1.00 94.12 114 ASP A C 1
ATOM 909 O O . ASP A 1 114 ? -13.074 -8.923 -4.494 1.00 94.12 114 ASP A O 1
ATOM 913 N N . VAL A 1 115 ? -12.479 -7.102 -3.324 1.00 97.00 115 VAL A N 1
ATOM 914 C CA . VAL A 1 115 ? -12.623 -6.156 -4.437 1.00 97.00 115 VAL A CA 1
ATOM 915 C C . VAL A 1 115 ? -11.270 -5.870 -5.075 1.00 97.00 115 VAL A C 1
ATOM 917 O O . VAL A 1 115 ? -10.268 -5.657 -4.388 1.00 97.00 115 VAL A O 1
ATOM 920 N N . LYS A 1 116 ? -11.240 -5.874 -6.409 1.00 96.56 116 LYS A N 1
ATOM 921 C CA . LYS A 1 116 ? -10.052 -5.628 -7.224 1.00 96.56 116 LYS A CA 1
ATOM 922 C C . LYS A 1 116 ? -10.330 -4.495 -8.204 1.00 96.56 116 LYS A C 1
ATOM 924 O O . LYS A 1 116 ? -11.269 -4.605 -8.986 1.00 96.56 116 LYS A O 1
ATOM 929 N N . ASN A 1 117 ? -9.460 -3.490 -8.211 1.00 96.69 117 ASN A N 1
ATOM 930 C CA . ASN A 1 117 ? -9.504 -2.379 -9.157 1.00 96.69 117 ASN A CA 1
ATOM 931 C C . ASN A 1 117 ? -8.181 -2.262 -9.922 1.00 96.69 117 ASN A C 1
ATOM 933 O O . ASN A 1 117 ? -7.107 -2.520 -9.370 1.00 96.69 117 ASN A O 1
ATOM 937 N N . ASP A 1 118 ? -8.273 -1.881 -11.194 1.00 95.06 118 ASP A N 1
ATOM 938 C CA . ASP A 1 118 ? -7.132 -1.680 -12.089 1.00 95.06 118 ASP A CA 1
ATOM 939 C C . ASP A 1 118 ? -6.802 -0.183 -12.196 1.00 95.06 118 ASP A C 1
ATOM 941 O O . ASP A 1 118 ? -7.698 0.657 -12.265 1.00 95.06 118 ASP A O 1
ATOM 945 N N . TYR A 1 119 ? -5.512 0.141 -12.260 1.00 93.19 119 TYR A N 1
ATOM 946 C CA . TYR A 1 119 ? -4.996 1.504 -12.348 1.00 93.19 119 TYR A CA 1
ATOM 947 C C . TYR A 1 119 ? -3.920 1.616 -13.425 1.00 93.19 119 TYR A C 1
ATOM 949 O O . TYR A 1 119 ? -3.153 0.678 -13.670 1.00 93.19 119 TYR A O 1
ATOM 957 N N . PHE A 1 120 ? -3.855 2.798 -14.033 1.00 91.94 120 PHE A N 1
ATOM 958 C CA . PHE A 1 120 ? -2.754 3.232 -14.883 1.00 91.94 120 PHE A CA 1
ATOM 959 C C . PHE A 1 120 ? -2.050 4.377 -14.172 1.00 91.94 120 PHE A C 1
ATOM 961 O O . PHE A 1 120 ? -2.666 5.413 -13.925 1.00 91.94 120 PHE A O 1
ATOM 968 N N . ILE A 1 121 ? -0.789 4.163 -13.816 1.00 90.19 121 ILE A N 1
ATOM 969 C CA . ILE A 1 121 ? -0.007 5.117 -13.037 1.00 90.19 121 ILE A CA 1
ATOM 970 C C . ILE A 1 121 ? 1.242 5.545 -13.790 1.00 90.19 121 ILE A C 1
ATOM 972 O O . ILE A 1 121 ? 1.898 4.727 -14.434 1.00 90.19 121 ILE A O 1
ATOM 976 N N . ASP A 1 122 ? 1.594 6.815 -13.644 1.00 90.56 122 ASP A N 1
ATOM 977 C CA . ASP A 1 122 ? 2.926 7.305 -13.970 1.00 90.56 122 ASP A CA 1
ATOM 978 C C . ASP A 1 122 ? 3.836 7.048 -12.764 1.00 90.56 122 ASP A C 1
ATOM 980 O O . ASP A 1 122 ? 3.525 7.456 -11.644 1.00 90.56 122 ASP A O 1
ATOM 984 N N . MET A 1 123 ? 4.960 6.379 -12.996 1.00 89.44 123 MET A N 1
ATOM 985 C CA . MET A 1 123 ? 6.012 6.154 -12.011 1.00 89.44 123 MET A CA 1
ATOM 986 C C . MET A 1 123 ? 7.291 6.886 -12.404 1.00 89.44 123 MET A C 1
ATOM 988 O O . MET A 1 123 ? 7.643 7.003 -13.586 1.00 89.44 123 MET A O 1
ATOM 992 N N . GLU A 1 124 ? 8.017 7.312 -11.383 1.00 89.94 124 GLU A N 1
ATOM 993 C CA . GLU A 1 124 ? 9.354 7.875 -11.483 1.00 89.94 124 GLU A CA 1
ATOM 994 C C . GLU A 1 124 ? 10.403 6.796 -11.202 1.00 89.94 124 GLU A C 1
ATOM 996 O O . GLU A 1 124 ? 10.149 5.815 -10.498 1.00 89.94 124 GLU A O 1
ATOM 1001 N N . ILE A 1 125 ? 11.591 6.969 -11.781 1.00 87.25 125 ILE A N 1
ATOM 1002 C CA . ILE A 1 125 ? 12.746 6.118 -11.499 1.00 87.25 125 ILE A CA 1
ATOM 1003 C C . ILE A 1 125 ? 13.696 6.909 -10.613 1.00 87.25 125 ILE A C 1
ATOM 1005 O O . ILE A 1 125 ? 14.151 7.984 -11.006 1.00 87.25 125 ILE A O 1
ATOM 1009 N N . SER A 1 126 ? 14.035 6.356 -9.454 1.00 87.50 126 SER A N 1
ATOM 1010 C CA . SER A 1 126 ? 15.067 6.905 -8.575 1.00 87.50 126 SER A CA 1
ATOM 1011 C C . SER A 1 126 ? 16.206 5.908 -8.378 1.00 87.50 126 SER A C 1
ATOM 1013 O O . SER A 1 126 ? 16.088 4.716 -8.682 1.00 87.50 126 SER A O 1
ATOM 1015 N N . GLU A 1 127 ? 17.344 6.403 -7.899 1.00 85.12 127 GLU A N 1
ATOM 1016 C CA . GLU A 1 127 ? 18.512 5.591 -7.573 1.00 85.12 127 GLU A CA 1
ATOM 1017 C C . GLU A 1 127 ? 18.985 5.924 -6.157 1.00 85.12 127 GLU A C 1
ATOM 1019 O O . GLU A 1 127 ? 19.135 7.095 -5.803 1.00 85.12 127 GLU A O 1
ATOM 1024 N N . ASN A 1 128 ? 19.218 4.896 -5.341 1.00 81.31 128 ASN A N 1
ATOM 1025 C CA . ASN A 1 128 ? 19.813 5.029 -4.015 1.00 81.31 128 ASN A CA 1
ATOM 1026 C C . ASN A 1 128 ? 20.791 3.875 -3.773 1.00 81.31 128 ASN A C 1
ATOM 1028 O O . ASN A 1 128 ? 20.437 2.726 -4.007 1.00 81.31 128 ASN A O 1
ATOM 1032 N N . GLU A 1 129 ? 22.014 4.174 -3.329 1.00 79.12 129 GLU A N 1
ATOM 1033 C CA . GLU A 1 129 ? 23.048 3.169 -3.015 1.00 79.12 129 GLU A CA 1
ATOM 1034 C C . GLU A 1 129 ? 23.291 2.126 -4.139 1.00 79.12 129 GLU A C 1
ATOM 1036 O O . GLU A 1 129 ? 23.543 0.952 -3.876 1.00 79.12 129 GLU A O 1
ATOM 1041 N N . ASN A 1 130 ? 23.267 2.561 -5.409 1.00 78.12 130 ASN A N 1
ATOM 1042 C CA . ASN A 1 130 ? 23.354 1.724 -6.626 1.00 78.12 130 ASN A CA 1
ATOM 1043 C C . ASN A 1 130 ? 22.150 0.790 -6.864 1.00 78.12 130 ASN A C 1
ATOM 1045 O O . ASN A 1 130 ? 22.252 -0.202 -7.589 1.00 78.12 130 ASN A O 1
ATOM 1049 N N . MET A 1 131 ? 21.006 1.083 -6.251 1.00 78.75 131 MET A N 1
ATOM 1050 C CA . MET A 1 131 ? 19.761 0.345 -6.424 1.00 78.75 131 MET A CA 1
ATOM 1051 C C . MET A 1 131 ? 18.728 1.255 -7.081 1.00 78.75 131 MET A C 1
ATOM 1053 O O . MET A 1 131 ? 18.512 2.384 -6.642 1.00 78.75 131 MET A O 1
ATOM 1057 N N . HIS A 1 132 ? 18.090 0.764 -8.143 1.00 84.50 132 HIS A N 1
ATOM 1058 C CA . HIS A 1 132 ? 17.016 1.483 -8.822 1.00 84.50 132 HIS A CA 1
ATOM 1059 C C . HIS A 1 132 ? 15.665 1.180 -8.183 1.00 84.50 132 HIS A C 1
ATOM 1061 O O . HIS A 1 132 ? 15.374 0.029 -7.835 1.00 84.50 132 HIS A O 1
ATOM 1067 N N . TYR A 1 133 ? 14.818 2.200 -8.108 1.00 85.94 133 TYR A N 1
ATOM 1068 C CA . TYR A 1 133 ? 13.471 2.116 -7.566 1.00 85.94 133 TYR A CA 1
ATOM 1069 C C . TYR A 1 133 ? 12.457 2.663 -8.558 1.00 85.94 133 TYR A C 1
ATOM 1071 O O . TYR A 1 133 ? 12.743 3.609 -9.290 1.00 85.94 133 TYR A O 1
ATOM 1079 N N . PHE A 1 134 ? 11.267 2.074 -8.544 1.00 86.25 134 PHE A N 1
ATOM 1080 C CA . PHE A 1 134 ? 10.070 2.668 -9.115 1.00 86.25 134 PHE A CA 1
ATOM 1081 C C . PHE A 1 134 ? 9.268 3.311 -7.995 1.00 86.25 134 PHE A C 1
ATOM 1083 O O . PHE A 1 134 ? 8.879 2.636 -7.037 1.00 86.25 134 PHE A O 1
ATOM 1090 N N . GLU A 1 135 ? 9.047 4.611 -8.122 1.00 89.69 135 GLU A N 1
ATOM 1091 C CA . GLU A 1 135 ? 8.280 5.411 -7.180 1.00 89.69 135 GLU A CA 1
ATOM 1092 C C . GLU A 1 135 ? 6.972 5.841 -7.826 1.00 89.69 135 GLU A C 1
ATOM 1094 O O . GLU A 1 135 ? 6.948 6.265 -8.980 1.00 89.69 135 GLU A O 1
ATOM 1099 N N . GLY A 1 136 ? 5.871 5.726 -7.096 1.00 89.25 136 GLY A N 1
ATOM 1100 C CA . GLY A 1 136 ? 4.586 6.178 -7.594 1.00 89.25 136 GLY A CA 1
ATOM 1101 C C . GLY A 1 136 ? 3.597 6.480 -6.485 1.00 89.25 136 GLY A C 1
ATOM 1102 O O . GLY A 1 136 ? 3.776 6.114 -5.320 1.00 89.25 136 GLY A O 1
ATOM 1103 N N . LEU A 1 137 ? 2.544 7.176 -6.895 1.00 92.00 137 LEU A N 1
ATOM 1104 C CA . LEU A 1 137 ? 1.471 7.654 -6.044 1.00 92.00 137 LEU A CA 1
ATOM 1105 C C . LEU A 1 137 ? 0.144 7.254 -6.681 1.00 92.00 137 LEU A C 1
ATOM 1107 O O . LEU A 1 137 ? -0.108 7.561 -7.845 1.00 92.00 137 LEU A O 1
ATOM 1111 N N . GLN A 1 138 ? -0.712 6.591 -5.910 1.00 93.00 138 GLN A N 1
ATOM 1112 C CA . GLN A 1 138 ? -2.072 6.261 -6.321 1.00 93.00 138 GLN A CA 1
ATOM 1113 C C . GLN A 1 138 ? -3.068 6.719 -5.260 1.00 93.00 138 GLN A C 1
ATOM 1115 O O . GLN A 1 138 ? -3.007 6.294 -4.108 1.00 93.00 138 GLN A O 1
ATOM 1120 N N . GLU A 1 139 ? -4.027 7.546 -5.661 1.00 94.00 139 GLU A N 1
ATOM 1121 C CA . GLU A 1 139 ? -5.195 7.863 -4.842 1.00 94.00 139 GLU A CA 1
ATOM 1122 C C . GLU A 1 139 ? -6.281 6.806 -5.061 1.00 94.00 139 GLU A C 1
ATOM 1124 O O . GLU A 1 139 ? -6.625 6.482 -6.198 1.00 94.00 139 GLU A O 1
ATOM 1129 N N . ILE A 1 140 ? -6.822 6.249 -3.984 1.00 93.31 140 ILE A N 1
ATOM 1130 C CA . ILE A 1 140 ? -7.948 5.320 -4.034 1.00 93.31 140 ILE A CA 1
ATOM 1131 C C . ILE A 1 140 ? -9.142 5.904 -3.289 1.00 93.31 140 ILE A C 1
ATOM 1133 O O . ILE A 1 140 ? -8.975 6.561 -2.261 1.00 93.31 140 ILE A O 1
ATOM 1137 N N . ASN A 1 141 ? -10.352 5.611 -3.765 1.00 94.56 141 ASN A N 1
ATOM 1138 C CA . ASN A 1 141 ? -11.566 5.859 -3.003 1.00 94.56 141 ASN A CA 1
ATOM 1139 C C . ASN A 1 141 ? -11.971 4.575 -2.260 1.00 94.56 141 ASN A C 1
ATOM 1141 O O . ASN A 1 141 ? -12.106 3.513 -2.863 1.00 94.56 141 ASN A O 1
ATOM 1145 N N . LEU A 1 142 ? -12.179 4.657 -0.944 1.00 92.81 142 LEU A N 1
ATOM 1146 C CA . LEU A 1 142 ? -12.604 3.524 -0.111 1.00 92.81 142 LEU A CA 1
ATOM 1147 C C . LEU A 1 142 ? -13.919 2.888 -0.598 1.00 92.81 142 LEU A C 1
ATOM 1149 O O . LEU A 1 142 ? -14.096 1.673 -0.494 1.00 92.81 142 LEU A O 1
ATOM 1153 N N . ARG A 1 143 ? -14.823 3.689 -1.171 1.00 94.62 143 ARG A N 1
ATOM 1154 C CA . ARG A 1 143 ? -16.111 3.239 -1.714 1.00 94.62 143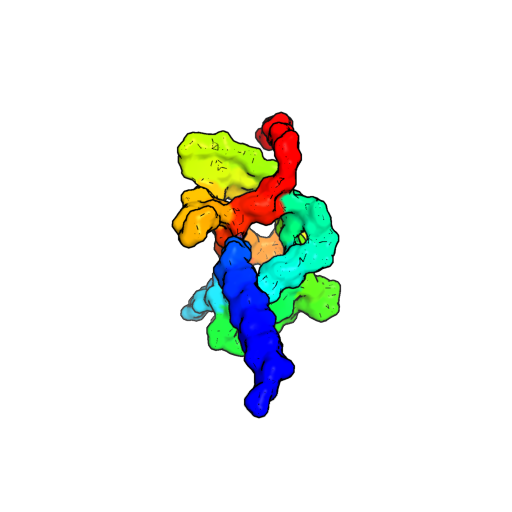 ARG A CA 1
ATOM 1155 C C . ARG A 1 143 ? -15.943 2.286 -2.892 1.00 94.62 143 ARG A C 1
ATOM 1157 O O . ARG A 1 143 ? -16.717 1.337 -2.990 1.00 94.62 143 ARG A O 1
ATOM 1164 N N . ASP A 1 144 ? -14.904 2.471 -3.705 1.00 96.00 144 ASP A N 1
ATOM 1165 C CA . ASP A 1 144 ? -14.594 1.591 -4.840 1.00 96.00 144 ASP A CA 1
ATOM 1166 C C . ASP A 1 144 ? -14.154 0.191 -4.389 1.00 96.00 144 ASP A C 1
ATOM 1168 O O . ASP A 1 144 ? -14.091 -0.729 -5.199 1.00 96.00 144 ASP A O 1
ATOM 1172 N N . TYR A 1 145 ? -13.851 0.022 -3.098 1.00 94.88 145 TYR A N 1
ATOM 1173 C CA . TYR A 1 145 ? -13.509 -1.251 -2.462 1.00 94.88 145 TYR A CA 1
ATOM 1174 C C . TYR A 1 145 ? -14.594 -1.749 -1.503 1.00 94.88 145 TYR A C 1
ATOM 1176 O O . TYR A 1 145 ? -14.343 -2.657 -0.709 1.00 94.88 145 TYR A O 1
ATOM 1184 N N . GLU A 1 146 ? -15.788 -1.147 -1.542 1.00 94.38 146 GLU A N 1
ATOM 1185 C CA . GLU A 1 146 ? -16.895 -1.453 -0.627 1.00 94.38 146 GLU A CA 1
ATOM 1186 C C . GLU A 1 146 ? -16.502 -1.274 0.853 1.00 94.38 146 GLU A C 1
ATOM 1188 O O . GLU A 1 146 ? -16.934 -2.008 1.749 1.00 94.38 146 GLU A O 1
ATOM 1193 N N . ILE A 1 147 ? -15.642 -0.287 1.120 1.00 91.19 147 ILE A N 1
ATOM 1194 C CA . ILE A 1 147 ? -15.206 0.080 2.462 1.00 91.19 147 ILE A CA 1
ATOM 1195 C C . ILE A 1 147 ? -15.910 1.372 2.867 1.00 91.19 147 ILE A C 1
ATOM 1197 O O . ILE A 1 147 ? -15.731 2.431 2.268 1.00 91.19 147 ILE A O 1
ATOM 1201 N N . GLU A 1 148 ? -16.694 1.293 3.938 1.00 89.81 148 GLU A N 1
ATOM 1202 C CA . GLU A 1 148 ? -17.301 2.463 4.565 1.00 89.81 148 GLU A CA 1
ATOM 1203 C C . GLU A 1 148 ? -16.233 3.283 5.314 1.00 89.81 148 GLU A C 1
ATOM 1205 O O . GLU A 1 148 ? -15.621 2.763 6.256 1.00 89.81 148 GLU A O 1
ATOM 1210 N N . PRO A 1 149 ? -16.017 4.569 4.967 1.00 87.81 149 PRO A N 1
ATOM 1211 C CA . PRO A 1 149 ? -15.109 5.438 5.703 1.00 87.81 149 PRO A CA 1
ATOM 1212 C C . PRO A 1 149 ? -15.549 5.556 7.172 1.00 87.81 149 PRO A C 1
ATOM 1214 O O . PRO A 1 149 ? -16.686 5.956 7.452 1.00 87.81 149 PRO A O 1
ATOM 1217 N N . PRO A 1 150 ? -14.681 5.230 8.144 1.00 84.12 150 PRO A N 1
ATOM 1218 C CA . PRO A 1 150 ? -15.081 5.177 9.536 1.00 84.12 150 PRO A CA 1
ATOM 1219 C C . PRO A 1 150 ? -15.261 6.583 10.115 1.00 84.12 150 PRO A C 1
ATOM 1221 O O . PRO A 1 150 ? -14.504 7.518 9.835 1.00 84.12 150 PRO A O 1
ATOM 1224 N N . THR A 1 151 ? -16.238 6.708 11.011 1.00 83.31 151 THR A N 1
ATOM 1225 C CA . THR A 1 151 ? -16.449 7.904 11.834 1.00 83.31 151 THR A CA 1
ATOM 1226 C C . THR A 1 151 ? -16.215 7.595 13.308 1.00 83.31 151 THR A C 1
ATOM 1228 O O . THR A 1 151 ? -16.637 6.550 13.808 1.00 83.31 151 THR A O 1
ATOM 1231 N N . LYS A 1 152 ? -15.580 8.516 14.033 1.00 76.56 152 LYS A N 1
ATOM 1232 C CA . LYS A 1 152 ? -15.340 8.429 15.482 1.00 76.56 152 LYS A CA 1
ATOM 1233 C C . LYS A 1 152 ? -15.962 9.616 16.209 1.00 76.56 152 LYS A C 1
ATOM 1235 O O . LYS A 1 152 ? -16.394 10.583 15.584 1.00 76.56 152 LYS A O 1
ATOM 1240 N N . LEU A 1 153 ? -16.000 9.522 17.542 1.00 74.94 153 LEU A N 1
ATOM 1241 C CA . LEU A 1 153 ? -16.498 10.572 18.440 1.00 74.94 153 LEU A CA 1
ATOM 1242 C C . LEU A 1 153 ? -17.887 11.081 18.020 1.00 74.94 153 LEU A C 1
ATOM 1244 O O . LEU A 1 153 ? -18.065 12.269 17.779 1.00 74.94 153 LEU A O 1
ATOM 1248 N N . LEU A 1 154 ? -18.851 10.163 17.869 1.00 77.81 154 LEU A N 1
ATOM 1249 C CA . LEU A 1 154 ? -20.229 10.475 17.452 1.00 77.81 154 LEU A CA 1
ATOM 1250 C C . LEU A 1 154 ? -20.318 11.289 16.141 1.00 77.81 154 LEU A C 1
ATOM 1252 O O . LEU A 1 154 ? -21.233 12.085 15.964 1.00 77.81 154 LEU A O 1
ATOM 1256 N N . GLY A 1 155 ? -19.367 11.090 15.221 1.00 78.81 155 GLY A N 1
ATOM 1257 C CA . GLY A 1 155 ? -19.351 11.739 13.906 1.00 78.81 155 GLY A CA 1
ATOM 1258 C C . GLY A 1 155 ? -18.440 12.964 13.797 1.00 78.81 155 GLY A C 1
ATOM 1259 O O . GLY A 1 155 ? -18.301 13.506 12.706 1.00 78.81 155 GLY A O 1
ATOM 1260 N N . LEU A 1 156 ? -17.786 13.386 14.885 1.00 79.12 156 LEU A N 1
ATOM 1261 C CA . LEU A 1 156 ? -16.911 14.566 14.881 1.00 79.12 156 LEU A CA 1
ATOM 1262 C C . LEU A 1 156 ? -15.605 14.359 14.107 1.00 79.12 156 LEU A C 1
ATOM 1264 O O . LEU A 1 156 ? -15.050 15.321 13.577 1.00 79.12 156 LEU A O 1
ATOM 1268 N N . VAL A 1 157 ? -15.109 13.119 14.041 1.00 80.25 157 VAL A N 1
ATOM 1269 C CA . VAL A 1 157 ? -13.908 12.772 13.271 1.00 80.25 157 VAL A CA 1
ATOM 1270 C C . VAL A 1 157 ? -14.308 11.826 12.157 1.00 80.25 157 VAL A C 1
ATOM 1272 O O . VAL A 1 157 ? -14.737 10.702 12.424 1.00 80.25 157 VAL A O 1
ATOM 1275 N N . LYS A 1 158 ? -14.163 12.285 10.917 1.00 83.50 158 LYS A N 1
ATOM 1276 C CA . LYS A 1 158 ? -14.511 11.534 9.712 1.00 83.50 158 LYS A CA 1
ATOM 1277 C C . LYS A 1 158 ? -13.262 11.327 8.869 1.00 83.50 158 LYS A C 1
ATOM 1279 O O . LYS A 1 158 ? -12.614 12.302 8.485 1.00 83.50 158 LYS A O 1
ATOM 1284 N N . VAL A 1 159 ? -12.939 10.065 8.597 1.00 86.44 159 VAL A N 1
ATOM 1285 C CA . VAL A 1 159 ? -11.953 9.702 7.573 1.00 86.44 159 VAL A CA 1
ATOM 1286 C C . VAL A 1 159 ? -12.535 10.065 6.208 1.00 86.44 159 VAL A C 1
ATOM 1288 O O . VAL A 1 159 ? -13.717 9.821 5.951 1.00 86.44 159 VAL A O 1
ATOM 1291 N N . LYS A 1 160 ? -11.729 10.724 5.373 1.00 89.44 160 LYS A N 1
ATOM 1292 C CA . LYS A 1 160 ? -12.093 11.034 3.990 1.00 89.44 160 LYS A CA 1
ATOM 1293 C C . LYS A 1 160 ? -12.206 9.751 3.174 1.00 89.44 160 LYS A C 1
ATOM 1295 O O . LYS A 1 160 ? -11.665 8.719 3.555 1.00 89.44 160 LYS A O 1
ATOM 1300 N N . GLU A 1 161 ? -12.954 9.815 2.082 1.00 92.50 161 GLU A N 1
ATOM 1301 C CA . GLU A 1 161 ? -13.123 8.647 1.216 1.00 92.50 161 GLU A CA 1
ATOM 1302 C C . GLU A 1 161 ? -11.840 8.364 0.438 1.00 92.50 161 GLU A C 1
ATOM 1304 O O . GLU A 1 161 ? -11.533 7.209 0.160 1.00 92.50 161 GLU A O 1
ATOM 1309 N N . GLU A 1 162 ? -11.073 9.415 0.153 1.00 93.25 162 GLU A N 1
ATOM 1310 C CA . GLU A 1 162 ? -9.802 9.353 -0.546 1.00 93.25 162 GLU A CA 1
ATOM 1311 C C . GLU A 1 162 ? -8.657 8.980 0.406 1.00 93.25 162 GLU A C 1
ATOM 1313 O O . GLU A 1 162 ? -8.440 9.603 1.455 1.00 93.25 162 GLU A O 1
ATOM 1318 N N . VAL A 1 163 ? -7.890 7.970 0.005 1.00 91.19 163 VAL A N 1
ATOM 1319 C CA . VAL A 1 163 ? -6.659 7.519 0.656 1.00 91.19 163 VAL A CA 1
ATOM 1320 C C . VAL A 1 163 ? -5.551 7.518 -0.386 1.00 91.19 163 VAL A C 1
ATOM 1322 O O . VAL A 1 163 ? -5.736 7.009 -1.487 1.00 91.19 163 VAL A O 1
ATOM 1325 N N . VAL A 1 164 ? -4.391 8.070 -0.039 1.00 92.62 164 VAL A N 1
ATOM 1326 C CA . VAL A 1 164 ? -3.238 8.112 -0.947 1.00 92.62 164 VAL A CA 1
ATOM 1327 C C . VAL A 1 164 ? -2.264 7.005 -0.572 1.00 92.62 164 VAL A C 1
ATOM 1329 O O . VAL A 1 164 ? -1.937 6.834 0.601 1.00 92.62 164 VAL A O 1
ATOM 1332 N N . ILE A 1 165 ? -1.811 6.250 -1.566 1.00 91.06 165 ILE A N 1
ATOM 1333 C CA . ILE A 1 165 ? -0.808 5.199 -1.426 1.00 91.06 165 ILE A CA 1
ATOM 1334 C C . ILE A 1 165 ? 0.446 5.652 -2.164 1.00 91.06 165 ILE A C 1
ATOM 1336 O O . ILE A 1 165 ? 0.423 5.803 -3.385 1.00 91.06 165 ILE A O 1
ATOM 1340 N N . ASN A 1 166 ? 1.535 5.825 -1.425 1.00 91.62 166 ASN A N 1
ATOM 1341 C CA . ASN A 1 166 ? 2.869 6.029 -1.971 1.00 91.62 166 ASN A CA 1
ATOM 1342 C C . ASN A 1 166 ? 3.619 4.699 -1.911 1.00 91.62 166 ASN A C 1
ATOM 1344 O O . ASN A 1 166 ? 3.591 4.008 -0.890 1.00 91.62 166 ASN A O 1
ATOM 1348 N N . PHE A 1 167 ? 4.298 4.332 -2.988 1.00 87.38 167 PHE A N 1
ATOM 1349 C CA . PHE A 1 167 ? 5.136 3.138 -3.022 1.00 87.38 167 PHE A CA 1
ATOM 1350 C C . PHE A 1 167 ? 6.483 3.462 -3.650 1.00 87.38 167 PHE A C 1
ATOM 1352 O O . PHE A 1 167 ? 6.564 4.169 -4.650 1.00 87.38 167 PHE A O 1
ATOM 1359 N N . LYS A 1 168 ? 7.530 2.892 -3.063 1.00 88.31 168 LYS A N 1
ATOM 1360 C CA . LYS A 1 168 ? 8.897 2.879 -3.569 1.00 88.31 168 LYS A CA 1
ATOM 1361 C C . LYS A 1 168 ? 9.340 1.431 -3.622 1.00 88.31 168 LYS A C 1
ATOM 1363 O O . LYS A 1 168 ? 9.550 0.796 -2.591 1.00 88.31 168 LYS A O 1
ATOM 1368 N N . ILE A 1 169 ? 9.414 0.877 -4.824 1.00 84.06 169 ILE A N 1
ATOM 1369 C CA . ILE A 1 169 ? 9.619 -0.556 -5.029 1.00 84.06 169 ILE A CA 1
ATOM 1370 C C . ILE A 1 169 ? 10.950 -0.764 -5.746 1.00 84.06 169 ILE A C 1
ATOM 1372 O O . ILE A 1 169 ? 11.174 -0.148 -6.788 1.00 84.06 169 ILE A O 1
ATOM 1376 N N . PRO A 1 170 ? 11.829 -1.649 -5.251 1.00 81.75 170 PRO A N 1
ATOM 1377 C CA . PRO A 1 170 ? 13.043 -2.006 -5.963 1.00 81.75 170 PRO A CA 1
ATOM 1378 C C . PRO A 1 170 ? 12.743 -2.515 -7.373 1.00 81.75 170 PRO A C 1
ATOM 1380 O O . PRO A 1 170 ? 11.905 -3.399 -7.556 1.00 81.75 170 PRO A O 1
ATOM 1383 N N . ALA A 1 171 ? 13.466 -2.014 -8.372 1.00 80.06 171 ALA A N 1
ATOM 1384 C CA . ALA A 1 171 ? 13.195 -2.341 -9.768 1.00 80.06 171 ALA A CA 1
ATOM 1385 C C . ALA A 1 171 ? 13.296 -3.847 -10.064 1.00 80.06 171 ALA A C 1
ATOM 1387 O O . ALA A 1 171 ? 12.493 -4.394 -10.820 1.00 80.06 171 ALA A O 1
ATOM 1388 N N . HIS A 1 172 ? 14.229 -4.540 -9.408 1.00 74.88 172 HIS A N 1
ATOM 1389 C CA . HIS A 1 172 ? 14.411 -5.986 -9.551 1.00 74.88 172 HIS A CA 1
ATOM 1390 C C . HIS A 1 172 ? 13.189 -6.806 -9.086 1.00 74.88 172 HIS A C 1
ATOM 1392 O O . HIS A 1 172 ? 12.972 -7.905 -9.587 1.00 74.88 172 HIS A O 1
ATOM 1398 N N . SER A 1 173 ? 12.353 -6.271 -8.187 1.00 69.69 173 SER A N 1
ATOM 1399 C CA . SER A 1 173 ? 11.122 -6.927 -7.714 1.00 69.69 173 SER A CA 1
ATOM 1400 C C . SER A 1 173 ? 10.014 -6.951 -8.774 1.00 69.69 173 SER A C 1
ATOM 1402 O O . SER A 1 173 ? 9.066 -7.735 -8.680 1.00 69.69 173 SER A O 1
ATOM 1404 N N . LEU A 1 174 ? 10.113 -6.084 -9.788 1.00 70.44 174 LEU A N 1
ATOM 1405 C CA . LEU A 1 174 ? 9.134 -5.971 -10.872 1.00 70.44 174 LEU A CA 1
ATOM 1406 C C . LEU A 1 174 ? 9.594 -6.637 -12.171 1.00 70.44 174 LEU A C 1
ATOM 1408 O O . LEU A 1 174 ? 8.783 -6.882 -13.060 1.00 70.44 174 LEU A O 1
ATOM 1412 N N . LEU A 1 175 ? 10.884 -6.944 -12.280 1.00 63.00 175 LEU A N 1
ATOM 1413 C CA . LEU A 1 175 ? 11.513 -7.428 -13.500 1.00 63.00 175 LEU A CA 1
ATOM 1414 C C . LEU A 1 175 ? 11.834 -8.926 -13.377 1.00 63.00 175 LEU A C 1
ATOM 1416 O O . LEU A 1 175 ? 12.928 -9.298 -12.966 1.00 63.00 175 LEU A O 1
ATOM 1420 N N . ALA A 1 176 ? 10.890 -9.798 -13.758 1.00 49.22 176 ALA A N 1
ATOM 1421 C CA . ALA A 1 176 ? 11.238 -11.151 -14.216 1.00 49.22 176 ALA A CA 1
ATOM 1422 C C . ALA A 1 176 ? 11.594 -11.066 -15.694 1.00 49.22 176 ALA A C 1
ATOM 1424 O O . ALA A 1 176 ? 10.761 -10.622 -16.482 1.00 49.22 176 ALA A O 1
ATOM 1425 N N . ASP A 1 177 ? 12.787 -11.531 -16.048 1.00 42.12 177 ASP A N 1
ATOM 1426 C CA . ASP A 1 177 ? 13.176 -12.062 -17.356 1.00 42.12 177 ASP A CA 1
ATOM 1427 C C . ASP A 1 177 ? 12.282 -11.677 -18.550 1.00 42.12 177 ASP A C 1
ATOM 1429 O O . ASP A 1 177 ? 11.251 -12.302 -18.808 1.00 42.12 177 ASP A O 1
ATOM 1433 N N . ASN A 1 178 ? 12.740 -10.687 -19.325 1.00 39.06 178 ASN A N 1
ATOM 1434 C CA . ASN A 1 178 ? 12.533 -10.560 -20.774 1.00 39.06 178 ASN A CA 1
ATOM 1435 C C . ASN A 1 178 ? 11.138 -10.915 -21.324 1.00 39.06 178 ASN A C 1
ATOM 1437 O O . ASN A 1 178 ? 11.039 -11.539 -22.381 1.00 39.06 178 ASN A O 1
ATOM 1441 N N . HIS A 1 179 ? 10.055 -10.498 -20.671 1.00 39.47 179 HIS A N 1
ATOM 1442 C CA . HIS A 1 179 ? 8.752 -10.474 -21.328 1.00 39.47 179 HIS A CA 1
ATOM 1443 C C . HIS A 1 179 ? 8.584 -9.110 -21.999 1.00 39.47 179 HIS A C 1
ATOM 1445 O O . HIS A 1 179 ? 8.314 -8.130 -21.303 1.00 39.47 179 HIS A O 1
ATOM 1451 N N . PRO A 1 180 ? 8.758 -8.997 -23.332 1.00 37.91 180 PRO A N 1
ATOM 1452 C CA . PRO A 1 180 ? 8.373 -7.783 -24.028 1.00 37.91 180 PRO A CA 1
ATOM 1453 C C . PRO A 1 180 ? 6.876 -7.567 -23.796 1.00 37.91 180 PRO A C 1
ATOM 1455 O O . PRO A 1 180 ? 6.040 -8.379 -24.202 1.00 37.91 180 PRO A O 1
ATOM 1458 N N . CYS A 1 181 ? 6.545 -6.475 -23.107 1.00 42.84 181 CYS A N 1
ATOM 1459 C CA . CYS A 1 181 ? 5.192 -5.947 -23.044 1.00 42.84 181 CYS A CA 1
ATOM 1460 C C . CYS A 1 181 ? 4.783 -5.549 -24.464 1.00 42.84 181 CYS A C 1
ATOM 1462 O O . CYS A 1 181 ? 5.023 -4.430 -24.913 1.00 42.84 181 CYS A O 1
ATOM 1464 N N . ASN A 1 182 ? 4.176 -6.478 -25.198 1.00 38.84 182 ASN A N 1
ATOM 1465 C CA . ASN A 1 182 ? 3.572 -6.178 -26.485 1.00 38.84 182 ASN A CA 1
ATOM 1466 C C . ASN A 1 182 ? 2.249 -5.446 -26.229 1.00 38.84 182 ASN A C 1
ATOM 1468 O O . ASN A 1 182 ? 1.177 -6.041 -26.214 1.00 38.84 182 ASN A O 1
ATOM 1472 N N . SER A 1 183 ? 2.385 -4.136 -26.013 1.00 39.97 183 SER A N 1
ATOM 1473 C CA . SER A 1 183 ? 1.353 -3.109 -25.853 1.00 39.97 183 SER A CA 1
ATOM 1474 C C . SER A 1 183 ? 0.408 -3.264 -24.658 1.00 39.97 183 SER A C 1
ATOM 1476 O O . SER A 1 183 ? -0.468 -4.123 -24.631 1.00 39.97 183 SER A O 1
ATOM 1478 N N . CYS A 1 184 ? 0.514 -2.323 -23.717 1.00 39.91 184 CYS A N 1
ATOM 1479 C CA . CYS A 1 184 ? -0.628 -1.868 -22.933 1.00 39.91 184 CYS A CA 1
ATOM 1480 C C . CYS A 1 184 ? -1.637 -1.259 -23.920 1.00 39.91 184 CYS A C 1
ATOM 1482 O O . CYS A 1 184 ? -1.467 -0.119 -24.348 1.00 39.91 184 CYS A O 1
ATOM 1484 N N . ARG A 1 185 ? -2.622 -2.037 -24.361 1.00 36.81 185 ARG A N 1
ATOM 1485 C CA . ARG A 1 185 ? -3.753 -1.547 -25.151 1.00 36.81 185 ARG A CA 1
ATOM 1486 C C . ARG A 1 185 ? -5.054 -1.924 -24.475 1.00 36.81 185 ARG A C 1
ATOM 1488 O O . ARG A 1 185 ? -5.109 -3.036 -23.903 1.00 36.81 185 ARG A O 1
#

Sequence (185 aa):
MNYLSKGLLTIILTISLIHYNYAQGEIEVQVTTNLDKFECKCNEESFIWCYPGSKKPGNIEIPVAAFSCPKKMIEKDLKRLFEADKFPVIKLNIACLNYTSQKVEAKLSIQIKDVKNDYFIDMEISENENMHYFEGLQEINLRDYEIEPPTKLLGLVKVKEEVVINFKIPAHSLLADNHPCNSCR

Radius of gyration: 19.08 Å; Cα contacts (8 Å, |Δi|>4): 337; chains: 1; bounding box: 59×38×51 Å

Nearest PDB structures (foldseek):
  5ixh-assembly1_A  TM=7.265E-01  e=3.869E-07  Burkholderia cenocepacia BC7
  1y0g-assembly2_D  TM=6.665E-01  e=2.983E-06  Escherichia coli
  7bwl-assembly1_A  TM=6.522E-01  e=3.504E-06  Pseudomonas aeruginosa PAO1

InterPro domains:
  IPR007372 Lipid/polyisoprenoid-binding, YceI-like [PF04264] (54-169)
  IPR036761 Lipid/polyisoprenoid-binding, YceI-like superfamily [G3DSA:2.40.128.110] (21-174)
  IPR036761 Lipid/polyisoprenoid-binding, YceI-like superfamily [SSF101874] (57-171)

Organism: NCBI:txid2926907